Protein 7ZW4 (pdb70)

Foldseek 3Di:
DVPPPLLVLLVVLLVLLPDLQAQPDDDDLVRLLVLLVVLVVQLVVLLVQLLVCLQVLVVVSNVVSSVSNSVSLSSNSSSLSNLLNVLQCLPPVKFHKDHFLADLVLLVVLLVQLVVLLVQLLDPPHDLVRVVVSLVSNVVSLVVQLVSLVSSLVRDPDPVSNVVSNVLNVQLVVLSVVLVVLSVVCNVPVDPVSSVSNNVSSVSNSVSSVVSSVVSVPVVNGITGMRGDPVSNVLSVQSSVLSVQLSVLSSQLSVLSVVSSVPVPDVVSVVSNVVSVVSNVVSSVSNSVSSVVSPRPD/DDDDPVVVVVVVVVVVVVVVVVVPD

B-factor: mean 86.63, std 25.6, range [45.68, 175.49]

Nearest PDB structures (foldseek):
  8vdo-assembly1_A  TM=8.445E-01  e=5.103E-31  Mus musculus
  2x0c-assembly1_A  TM=6.926E-01  e=3.228E-34  Mus musculus
  5ic1-assembly1_A  TM=6.829E-01  e=1.701E-33  Mus musculus
  8vdp-assembly1_A  TM=8.426E-01  e=1.035E-29  Mus musculus
  5ic0-assembly1_A  TM=6.130E-01  e=6.844E-33  Mus musculus

InterPro domains:
  IPR000299 FERM domain [PS50057] (86-403)
  IPR002404 IRS-type PTB domain [PF02174] (313-400)
  IPR002558 I/LWEQ domain [PF01608] (2386-2531)
  IPR002558 I/LWEQ domain [PS50945] (2293-2533)
  IPR002558 I/LWEQ domain [SM00307] (2336-2533)
  IPR011993 PH-like domain superfamily [G3DSA:2.30.29.30] (308-405)
  IPR014352 FERM/acyl-CoA-binding protein superfamily [G3DSA:1.20.80.10] (198-307)
  IPR015009 Vinculin-binding site-containing domain [PF08913] (1849-1973)
  IPR015224 Talin, central [PF09141] (491-652)
  IPR019747 FERM conserved site [PS00660] (173-201)
  IPR019747 FERM conserved site [PS00661] (283-312)
  IPR019748 FERM central domain [cd14473] (211-305)
  IPR019749 Band 4.1 domain [SM00295] (82-313)
  IPR029071 Ubiquitin-like domain superfamily [SSF54236] (79-135)
  IPR032425 Talin, N-terminal F0 domain [PF16511] (4-83)
  IPR035963 FERM superfamily, second domain [SSF47031] (195-308)
  IPR035964 I/LWEQ domain superfamily [SSF109885] (658-782)
  IPR035964 I/LWEQ domain superfamily [SSF109885] (753-888)
  IPR035964 I/LWEQ domain superfamily [SSF109885] (1411-1555)
  IPR035964 I/LWEQ domain superfamily [SSF109885] (2295-2486)

Organism: Mus musculus (NCBI:txid10090)

GO terms:
  GO:0005925 focal adhesion (C, IDA)
  GO:0043622 cortical microtubule organization (P, IMP)
  GO:0005515 protein binding (F, IPI)
  GO:0030866 cortical actin cytoskeleton organization (P, IMP)
  GO:0007044 cell-substrate junction assembly (P, IMP)
  GO:0005829 cytosol (C, TAS)
  GO:0005178 integrin binding (F, IMP)
  GO:0001786 phosphatidylserine binding (F, IMP)
  GO:0035091 phosphatidylinositol binding (F, IMP)
  GO:0033622 integrin activation (P, IMP)
  GO:0007229 integrin-mediated signaling pathway (P, IMP)

Sequence (323 aa):
KECDNALRQLETVRELLENPVQPINDMSYFGCLDSVMENSKVLGEAMTGISQNAKNGNLPEFGDAIATASKALCGFTEAAAQAAYLVGVSDPNSQAGQQGLVEPTQFARANQAIQMACQSLGEPGCTQAQVLSAATIVAKHTSALCNSCRLASARTANPTAKRQFVQSAKEVANSTANLVKTIKALDGDFTEENRAQCRAATAPLLEAVDNLSAFASNPEFSSVPAQISPEGRAAMEPIVISAKTMLESAGGLIQTARALAVNPRDPPRWSVLAGHSRTVSDSIKKLITSMRDKAPGQSTKHILDDISTMFDALADQLDAMLD

Secondary structure (DSSP, 8-state):
-TT-HHHHHHHHHHGGGT---S--SS--HHHHHHHHHHHHHHHHHHHHHHHHHHHHT-HHHHHHHHHHHHHHHHHHHHHHHHHHHHHHHTSTTPBP-PPPSS-HHHHHHHHHHHHHHHHHHH-SS--HHHHHHHHHHHHHHHHHHHHHHHHHHHH---HHHHHHHHHHHHHHHHHHHHHHHHHHHHHHS--HHHHHHHHHHHHHHHHHHHHHHHHHHSTTSS----B--HHHHHHHHHHHHHHHHHHHHHHHHHHHHHHHHH----HHHHHHHHHHHHHHHHHHHHHHHHHHHT-TT-/----HHHHHHHHHHHHHHHHHHH--

Structure (mmCIF, N/CA/C/O backbone):
data_7ZW4
#
_entry.id   7ZW4
#
_cell.length_a   46.656
_cell.length_b   61.348
_cell.length_c   98.180
_cell.angle_alpha   90.00
_cell.angle_beta   90.00
_cell.angle_gamma   90.00
#
_symmetry.space_group_name_H-M   'P 2 21 21'
#
loop_
_entity.id
_entity.type
_entity.pdbx_description
1 polymer Talin-1
2 polymer Caskin-2
#
loop_
_atom_site.group_PDB
_atom_site.id
_atom_site.type_symbol
_atom_site.label_atom_id
_atom_site.label_alt_id
_atom_site.label_comp_id
_atom_site.label_asym_id
_atom_site.label_entity_id
_atom_site.label_seq_id
_atom_site.pdbx_PDB_ins_code
_atom_site.Cartn_x
_atom_site.Cartn_y
_atom_site.Cartn_z
_atom_site.occupancy
_atom_site.B_iso_or_equiv
_atom_site.auth_seq_id
_atom_site.auth_comp_id
_atom_site.auth_asym_id
_atom_site.auth_atom_id
_atom_site.pdbx_PDB_model_num
ATOM 1 N N . LYS A 1 5 ? 2.570 -5.938 9.418 1.00 135.43 1361 LYS A N 1
ATOM 2 C CA . LYS A 1 5 ? 3.215 -7.093 8.725 1.00 138.35 1361 LYS A CA 1
ATOM 3 C C . LYS A 1 5 ? 3.544 -6.747 7.268 1.00 137.32 1361 LYS A C 1
ATOM 4 O O . LYS A 1 5 ? 3.307 -5.619 6.820 1.00 131.71 1361 LYS A O 1
ATOM 10 N N . GLU A 1 6 ? 4.086 -7.735 6.541 1.00 140.73 1362 GLU A N 1
ATOM 11 C CA . GLU A 1 6 ? 4.417 -7.629 5.114 1.00 139.56 1362 GLU A CA 1
ATOM 12 C C . GLU A 1 6 ? 3.281 -7.037 4.270 1.00 137.42 1362 GLU A C 1
ATOM 13 O O . GLU A 1 6 ? 3.528 -6.436 3.224 1.00 133.61 1362 GLU A O 1
ATOM 19 N N . CYS A 1 7 ? 2.041 -7.223 4.738 1.00 138.64 1363 CYS A N 1
ATOM 20 C CA . CYS A 1 7 ? 0.843 -6.659 4.123 1.00 136.07 1363 CYS A CA 1
ATOM 21 C C . CYS A 1 7 ? 0.842 -5.127 4.044 1.00 124.80 1363 CYS A C 1
ATOM 22 O O . CYS A 1 7 ? 0.476 -4.568 3.009 1.00 126.43 1363 CYS A O 1
ATOM 25 N N . ASP A 1 8 ? 1.245 -4.460 5.136 1.00 112.53 1364 ASP A N 1
ATOM 26 C CA . ASP A 1 8 ? 1.129 -3.000 5.246 1.00 101.56 1364 ASP A CA 1
ATOM 27 C C . ASP A 1 8 ? 2.176 -2.256 4.409 1.00 95.91 1364 ASP A C 1
ATOM 28 O O . ASP A 1 8 ? 3.237 -1.845 4.909 1.00 95.04 1364 ASP A O 1
ATOM 33 N N . ASN A 1 9 ? 1.838 -2.060 3.131 1.00 91.30 1365 ASN A N 1
ATOM 34 C CA . ASN A 1 9 ? 2.711 -1.422 2.156 1.00 86.86 1365 ASN A CA 1
ATOM 35 C C . ASN A 1 9 ? 2.984 0.049 2.466 1.00 81.76 1365 ASN A C 1
ATOM 36 O O . ASN A 1 9 ? 4.050 0.556 2.129 1.00 80.22 1365 ASN A O 1
ATOM 41 N N . ALA A 1 10 ? 2.019 0.723 3.106 1.00 79.86 1366 ALA A N 1
ATOM 42 C CA . ALA A 1 10 ? 2.157 2.133 3.497 1.00 77.30 1366 ALA A CA 1
ATOM 43 C C . ALA A 1 10 ? 3.230 2.314 4.573 1.00 76.04 1366 ALA A C 1
ATOM 44 O O . ALA A 1 10 ? 4.116 3.168 4.442 1.00 73.47 1366 ALA A O 1
ATOM 46 N N . LEU A 1 11 ? 3.147 1.496 5.629 1.00 78.38 1367 LEU A N 1
ATOM 47 C CA . LEU A 1 11 ? 4.124 1.508 6.715 1.00 79.06 1367 LEU A CA 1
ATOM 48 C C . LEU A 1 11 ? 5.524 1.147 6.220 1.00 80.99 1367 LEU A C 1
ATOM 49 O O . LEU A 1 11 ? 6.506 1.813 6.573 1.00 81.82 1367 LEU A O 1
ATOM 54 N N . ARG A 1 12 ? 5.612 0.101 5.391 1.00 83.46 1368 ARG A N 1
ATOM 55 C CA . ARG A 1 12 ? 6.893 -0.366 4.790 1.00 87.31 1368 ARG A CA 1
ATOM 56 C C . ARG A 1 12 ? 7.466 0.725 3.874 1.00 85.24 1368 ARG A C 1
ATOM 57 O O . ARG A 1 12 ? 8.706 0.883 3.852 1.00 87.23 1368 ARG A O 1
ATOM 65 N N . GLN A 1 13 ? 6.603 1.450 3.153 1.00 83.82 1369 GLN A N 1
ATOM 66 C CA . GLN A 1 13 ? 7.039 2.534 2.275 1.00 83.53 1369 GLN A CA 1
ATOM 67 C C . GLN A 1 13 ? 7.531 3.755 3.037 1.00 80.33 1369 GLN A C 1
ATOM 68 O O . GLN A 1 13 ? 8.416 4.454 2.556 1.00 78.70 1369 GLN A O 1
ATOM 74 N N . LEU A 1 14 ? 6.954 4.012 4.217 1.00 79.48 1370 LEU A N 1
ATOM 75 C CA . LEU A 1 14 ? 7.472 5.045 5.115 1.00 76.78 1370 LEU A CA 1
ATOM 76 C C . LEU A 1 14 ? 8.890 4.698 5.581 1.00 76.42 1370 LEU A C 1
ATOM 77 O O . LEU A 1 14 ? 9.776 5.560 5.595 1.00 78.20 1370 LEU A O 1
ATOM 82 N N . GLU A 1 15 ? 9.099 3.428 5.946 1.00 77.18 1371 GLU A N 1
ATOM 83 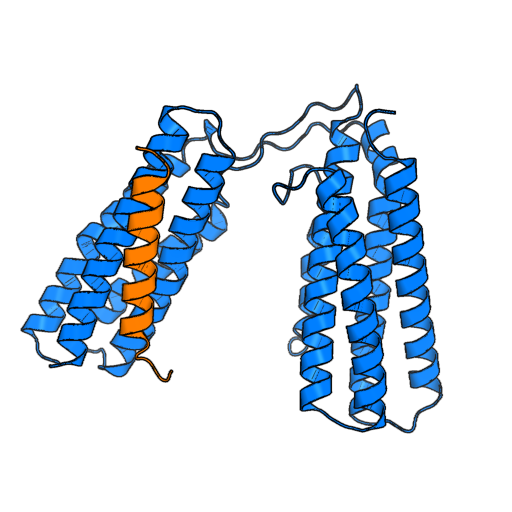C CA . GLU A 1 15 ? 10.421 2.939 6.336 1.00 80.63 1371 GLU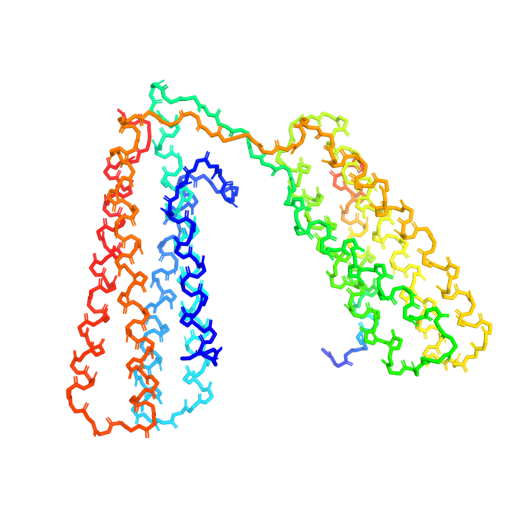 A CA 1
ATOM 84 C C . GLU A 1 15 ? 11.435 3.091 5.200 1.00 77.57 1371 GLU A C 1
ATOM 85 O O . GLU A 1 15 ? 12.545 3.572 5.420 1.00 76.68 1371 GLU A O 1
ATOM 91 N N . THR A 1 16 ? 11.042 2.683 3.988 1.00 77.26 1372 THR A N 1
ATOM 92 C CA . THR A 1 16 ? 11.877 2.845 2.796 1.00 76.90 1372 THR A CA 1
ATOM 93 C C . THR A 1 16 ? 12.228 4.319 2.573 1.00 72.93 1372 THR A C 1
ATOM 94 O O . THR A 1 16 ? 13.376 4.653 2.300 1.00 72.21 1372 THR A O 1
ATOM 98 N N . VAL A 1 17 ? 11.219 5.186 2.698 1.00 70.79 1373 VAL A N 1
ATOM 99 C CA . VAL A 1 17 ? 11.362 6.631 2.542 1.00 70.38 1373 VAL A CA 1
ATOM 100 C C . VAL A 1 17 ? 12.395 7.215 3.516 1.00 70.29 1373 VAL A C 1
ATOM 101 O O . VAL A 1 17 ? 13.218 8.047 3.119 1.00 69.18 1373 VAL A O 1
ATOM 105 N N . ARG A 1 18 ? 12.355 6.761 4.777 1.00 71.55 1374 ARG A N 1
ATOM 106 C CA . ARG A 1 18 ? 13.263 7.222 5.869 1.00 72.18 1374 ARG A CA 1
ATOM 107 C C . ARG A 1 18 ? 14.731 7.091 5.437 1.00 71.46 1374 ARG A C 1
ATOM 108 O O . ARG A 1 18 ? 15.551 7.874 5.947 1.00 71.88 1374 ARG A O 1
ATOM 116 N N . GLU A 1 19 ? 15.056 6.135 4.560 1.00 70.90 1375 GLU A N 1
ATOM 117 C CA . GLU A 1 19 ? 16.425 5.945 4.078 1.00 71.60 1375 GLU A CA 1
ATOM 118 C C . GLU A 1 19 ? 17.008 7.209 3.432 1.00 69.30 1375 GLU A C 1
ATOM 119 O O . GLU A 1 19 ? 18.212 7.450 3.518 1.00 68.18 1375 GLU A O 1
ATOM 125 N N . LEU A 1 20 ? 16.144 8.016 2.803 1.00 67.29 1376 LEU A N 1
ATOM 126 C CA . LEU A 1 20 ? 16.541 9.287 2.199 1.00 66.88 1376 LEU A CA 1
ATOM 127 C C . LEU A 1 20 ? 17.221 10.232 3.197 1.00 67.08 1376 LEU A C 1
ATOM 128 O O . LEU A 1 20 ? 18.098 11.008 2.822 1.00 68.89 1376 LEU A O 1
ATOM 133 N N . LEU A 1 21 ? 16.802 10.148 4.465 1.00 67.06 1377 LEU A N 1
ATOM 134 C CA . LEU A 1 21 ? 17.274 11.004 5.551 1.00 67.61 1377 LEU A CA 1
ATOM 135 C C . LEU A 1 21 ? 18.507 10.478 6.291 1.00 70.88 1377 LEU A C 1
ATOM 136 O O . LEU A 1 21 ? 19.078 11.192 7.111 1.00 73.09 1377 LEU A O 1
ATOM 141 N N . GLU A 1 22 ? 18.907 9.233 6.006 1.00 76.17 1378 GLU A N 1
ATOM 142 C CA . GLU A 1 22 ? 19.959 8.554 6.767 1.00 81.70 1378 GLU A CA 1
ATOM 143 C C . GLU A 1 22 ? 21.364 9.115 6.541 1.00 83.38 1378 GLU A C 1
ATOM 144 O O . GLU A 1 22 ? 22.166 9.159 7.474 1.00 90.17 1378 GLU A O 1
ATOM 150 N N . ASN A 1 23 ? 21.658 9.535 5.306 1.00 81.73 1379 ASN A N 1
ATOM 151 C CA . ASN A 1 23 ? 22.927 10.191 4.988 1.00 82.04 1379 ASN A CA 1
ATOM 152 C C . ASN A 1 23 ? 22.863 10.968 3.674 1.00 80.42 1379 ASN A C 1
ATOM 153 O O . ASN A 1 23 ? 23.353 10.503 2.647 1.00 81.59 1379 ASN A O 1
ATOM 158 N N . PRO A 1 24 ? 22.245 12.172 3.660 1.00 76.24 1380 PRO A N 1
ATOM 159 C CA . PRO A 1 24 ? 22.137 12.976 2.440 1.00 77.01 1380 PRO A CA 1
ATOM 160 C C . PRO A 1 24 ? 23.494 13.507 1.944 1.00 79.15 1380 PRO A C 1
ATOM 161 O O . PRO A 1 24 ? 23.787 14.672 2.154 1.00 78.68 1380 PRO A O 1
ATOM 165 N N . VAL A 1 25 ? 24.279 12.642 1.291 1.00 81.75 1381 VAL A N 1
ATOM 166 C CA . VAL A 1 25 ? 25.570 13.011 0.700 1.00 85.61 1381 VAL A CA 1
ATOM 167 C C . VAL A 1 25 ? 25.483 13.315 -0.802 1.00 87.11 1381 VAL A C 1
ATOM 168 O O . VAL A 1 25 ? 26.430 13.842 -1.385 1.00 89.98 1381 VAL A O 1
ATOM 172 N N . GLN A 1 26 ? 24.344 12.968 -1.414 1.00 86.13 1382 GLN A N 1
ATOM 173 C CA . GLN A 1 26 ? 24.080 13.208 -2.828 1.00 86.32 1382 GLN A CA 1
ATOM 174 C C . GLN A 1 26 ? 22.700 13.835 -3.003 1.00 82.63 1382 GLN A C 1
ATOM 175 O O . GLN A 1 26 ? 21.798 13.586 -2.206 1.00 79.44 1382 GLN A O 1
ATOM 181 N N . PRO A 1 27 ? 22.487 14.660 -4.053 1.00 83.49 1383 PRO A N 1
ATOM 182 C CA . PRO A 1 27 ? 21.171 15.235 -4.323 1.00 83.01 1383 PRO A CA 1
ATOM 183 C C . PRO A 1 27 ? 20.220 14.161 -4.872 1.00 83.62 1383 PRO A C 1
ATOM 184 O O . PRO A 1 27 ? 20.601 13.474 -5.802 1.00 89.23 1383 PRO A O 1
ATOM 188 N N . ILE A 1 28 ? 19.026 14.043 -4.283 1.00 80.57 1384 ILE A N 1
ATOM 189 C CA . ILE A 1 28 ? 18.056 13.018 -4.661 1.00 82.25 1384 ILE A CA 1
ATOM 190 C C . ILE A 1 28 ? 17.133 13.459 -5.798 1.00 83.74 1384 ILE A C 1
ATOM 191 O O . ILE A 1 28 ? 16.572 12.618 -6.503 1.00 88.21 1384 ILE A O 1
ATOM 196 N N . ASN A 1 29 ? 16.974 14.779 -5.956 1.00 82.53 1385 ASN A N 1
ATOM 197 C CA . ASN A 1 29 ? 16.172 15.366 -7.027 1.00 82.98 1385 ASN A CA 1
ATOM 198 C C . ASN A 1 29 ? 16.821 16.648 -7.554 1.00 84.50 1385 ASN A C 1
ATOM 199 O O . ASN A 1 29 ? 17.952 16.969 -7.183 1.00 85.30 1385 ASN A O 1
ATOM 204 N N . ASP A 1 30 ? 16.096 17.373 -8.415 1.00 86.00 1386 ASP A N 1
ATOM 205 C CA . ASP A 1 30 ? 16.614 18.555 -9.103 1.00 88.42 1386 ASP A CA 1
ATOM 206 C C . ASP A 1 30 ? 16.101 19.883 -8.526 1.00 87.51 1386 ASP A C 1
ATOM 207 O O . ASP A 1 30 ? 16.208 20.924 -9.179 1.00 89.45 1386 ASP A O 1
ATOM 212 N N . MET A 1 31 ? 15.563 19.842 -7.299 1.00 83.48 1387 MET A N 1
ATOM 213 C CA . MET A 1 31 ? 14.983 21.020 -6.653 1.00 81.95 1387 MET A CA 1
ATOM 214 C C . MET A 1 31 ? 16.044 21.942 -6.063 1.00 81.95 1387 MET A C 1
ATOM 215 O O . MET A 1 31 ? 17.012 21.481 -5.457 1.00 82.16 1387 MET A O 1
ATOM 220 N N . SER A 1 32 ? 15.836 23.252 -6.240 1.00 83.20 1388 SER A N 1
ATOM 221 C CA . SER A 1 32 ? 16.542 24.283 -5.491 1.00 81.60 1388 SER A CA 1
ATOM 222 C C . SER A 1 32 ? 15.983 24.278 -4.078 1.00 79.20 1388 SER A C 1
ATOM 223 O O . SER A 1 32 ? 14.971 23.632 -3.812 1.00 76.79 1388 SER A O 1
ATOM 226 N N . TYR A 1 33 ? 16.629 25.025 -3.177 1.00 79.60 1389 TYR A N 1
ATOM 227 C CA . TYR A 1 33 ? 16.196 25.190 -1.764 1.00 78.56 1389 TYR A CA 1
ATOM 228 C C . TYR A 1 33 ? 14.807 25.839 -1.729 1.00 82.55 1389 TYR A C 1
ATOM 229 O O . TYR A 1 33 ? 14.000 25.475 -0.851 1.00 81.48 1389 TYR A O 1
ATOM 238 N N . PHE A 1 34 ? 14.554 26.774 -2.655 1.00 89.59 1390 PHE A N 1
ATOM 239 C CA . PHE A 1 34 ? 13.243 27.382 -2.867 1.00 93.09 1390 PHE A CA 1
ATOM 240 C C . PHE A 1 34 ? 12.211 26.310 -3.213 1.00 89.66 1390 PHE A C 1
ATOM 241 O O . PHE A 1 34 ? 11.117 26.284 -2.642 1.00 88.72 1390 PHE A O 1
ATOM 249 N N . GLY A 1 35 ? 12.579 25.429 -4.152 1.00 87.49 1391 GLY A N 1
ATOM 250 C CA . GLY A 1 35 ? 11.759 24.302 -4.563 1.00 86.32 1391 GLY A CA 1
ATOM 251 C C . GLY A 1 35 ? 11.385 23.384 -3.412 1.00 82.24 1391 GLY A C 1
ATOM 252 O O . GLY A 1 35 ? 10.230 22.970 -3.297 1.00 83.53 1391 GLY A O 1
ATOM 253 N N . CYS A 1 36 ? 12.370 23.074 -2.561 1.00 77.83 1392 CYS A N 1
ATOM 254 C CA . CYS A 1 36 ? 12.177 22.248 -1.371 1.00 72.80 1392 CYS A CA 1
ATOM 255 C C . CYS A 1 36 ? 11.177 22.887 -0.413 1.00 73.50 1392 CYS A C 1
ATOM 256 O O . CYS A 1 36 ? 10.286 22.214 0.096 1.00 72.06 1392 CYS A O 1
ATOM 259 N N . LEU A 1 37 ? 11.341 24.193 -0.174 1.00 77.64 1393 LEU A N 1
ATOM 260 C CA . LEU A 1 37 ? 10.452 24.957 0.697 1.00 80.66 1393 LEU A CA 1
ATOM 261 C C . LEU A 1 37 ? 9.011 24.947 0.189 1.00 82.57 1393 LEU A C 1
ATOM 262 O O . LEU A 1 37 ? 8.084 24.701 0.961 1.00 82.22 1393 LEU A O 1
ATOM 267 N N . ASP A 1 38 ? 8.837 25.204 -1.113 1.00 84.82 1394 ASP A N 1
ATOM 268 C CA . ASP A 1 38 ? 7.526 25.146 -1.763 1.00 87.44 1394 ASP A CA 1
ATOM 269 C C . ASP A 1 38 ? 6.886 23.757 -1.635 1.00 85.13 1394 ASP A C 1
ATOM 270 O O . ASP A 1 38 ? 5.690 23.646 -1.359 1.00 84.87 1394 ASP A O 1
ATOM 275 N N . SER A 1 39 ? 7.699 22.711 -1.834 1.00 83.03 1395 SER A N 1
ATOM 276 C CA . SER A 1 39 ? 7.254 21.315 -1.778 1.00 80.70 1395 SER A CA 1
ATOM 277 C C . SER A 1 39 ? 6.726 20.953 -0.393 1.00 78.73 1395 SER A C 1
ATOM 278 O O . SER A 1 39 ? 5.632 20.393 -0.260 1.00 79.52 1395 SER A O 1
ATOM 281 N N . VAL A 1 40 ? 7.522 21.283 0.631 1.00 76.62 1396 VAL A N 1
ATOM 282 C CA . VAL A 1 40 ? 7.160 21.106 2.033 1.00 75.36 1396 VAL A CA 1
ATOM 283 C C . VAL A 1 40 ? 5.793 21.720 2.321 1.00 79.39 1396 VAL A C 1
ATOM 284 O O . VAL A 1 40 ? 4.931 21.068 2.906 1.00 81.01 1396 VAL A O 1
ATOM 288 N N . MET A 1 41 ? 5.605 22.971 1.888 1.00 83.90 1397 MET A N 1
ATOM 289 C CA . MET A 1 41 ? 4.371 23.713 2.123 1.00 88.49 1397 MET A CA 1
ATOM 290 C C . MET A 1 41 ? 3.158 23.065 1.452 1.00 89.85 1397 MET A C 1
ATOM 291 O O . MET A 1 41 ? 2.121 22.886 2.088 1.00 90.09 1397 MET A O 1
ATOM 296 N N . GLU A 1 42 ? 3.296 22.721 0.166 1.00 89.98 1398 GLU A N 1
ATOM 297 C CA . GLU A 1 42 ? 2.227 22.078 -0.601 1.00 91.45 1398 GLU A CA 1
ATOM 298 C C . GLU A 1 42 ? 1.849 20.743 0.038 1.00 87.12 1398 GLU A C 1
ATOM 299 O O . GLU A 1 42 ? 0.671 20.472 0.305 1.00 89.27 1398 GLU A O 1
ATOM 305 N N . ASN A 1 43 ? 2.868 19.917 0.292 1.00 82.67 1399 ASN A N 1
ATOM 306 C CA . ASN A 1 43 ? 2.679 18.617 0.919 1.00 79.15 1399 ASN A CA 1
ATOM 307 C C . ASN A 1 43 ? 2.086 18.701 2.331 1.00 79.42 1399 ASN A C 1
ATOM 308 O O . ASN A 1 43 ? 1.465 17.749 2.786 1.00 79.19 1399 ASN A O 1
ATOM 313 N N . SER A 1 44 ? 2.286 19.839 3.012 1.00 81.40 1400 SER A N 1
ATOM 314 C CA . SER A 1 44 ? 1.638 20.120 4.297 1.00 81.61 1400 SER A CA 1
ATOM 315 C C . SER A 1 44 ? 0.128 20.223 4.119 1.00 82.77 1400 SER A C 1
ATOM 316 O O . SER A 1 44 ? -0.635 19.588 4.852 1.00 82.93 1400 SER A O 1
ATOM 319 N N . LYS A 1 45 ? -0.287 21.038 3.141 1.00 83.96 1401 LYS A N 1
ATOM 320 C CA . LYS A 1 45 ? -1.692 21.232 2.799 1.00 85.90 1401 LYS A CA 1
ATOM 321 C C . LYS A 1 45 ? -2.335 19.897 2.449 1.00 83.59 1401 LYS A C 1
ATOM 322 O O . LYS A 1 45 ? -3.387 19.554 2.987 1.00 82.40 1401 LYS A O 1
ATOM 328 N N . VAL A 1 46 ? -1.680 19.146 1.555 1.00 81.93 1402 VAL A N 1
ATOM 329 C CA . VAL A 1 46 ? -2.177 17.846 1.099 1.00 82.14 1402 VAL A CA 1
ATOM 330 C C . VAL A 1 46 ? -2.275 16.830 2.246 1.00 77.44 1402 VAL A C 1
ATOM 331 O O . VAL A 1 46 ? -3.259 16.094 2.346 1.00 75.27 1402 VAL A O 1
ATOM 335 N N . LEU A 1 47 ? -1.248 16.803 3.105 1.00 74.99 1403 LEU A N 1
ATOM 336 C CA . LEU A 1 47 ? -1.176 15.876 4.234 1.00 73.16 1403 LEU A CA 1
ATOM 337 C C . LEU A 1 47 ? -2.289 16.131 5.245 1.00 74.83 1403 LEU A C 1
ATOM 338 O O . LEU A 1 47 ? -2.886 15.188 5.748 1.00 76.08 1403 LEU A O 1
ATOM 343 N N . GLY A 1 48 ? -2.558 17.410 5.533 1.00 77.44 1404 GLY A N 1
ATOM 344 C CA . GLY A 1 48 ? -3.657 17.809 6.397 1.00 79.78 1404 GLY A CA 1
ATOM 345 C C . GLY A 1 48 ? -4.985 17.254 5.911 1.00 82.08 1404 GLY A C 1
ATOM 346 O O . GLY A 1 48 ? -5.722 16.623 6.678 1.00 85.67 1404 GLY A O 1
ATOM 347 N N . GLU A 1 49 ? -5.271 17.486 4.623 1.00 84.41 1405 GLU A N 1
ATOM 348 C CA . GLU A 1 49 ? -6.461 16.969 3.947 1.00 88.94 1405 GLU A CA 1
ATOM 349 C C . GLU A 1 49 ? -6.569 15.463 4.166 1.00 88.47 1405 GLU A C 1
ATOM 350 O O . GLU A 1 49 ? -7.617 14.956 4.582 1.00 91.82 1405 GLU A O 1
ATOM 356 N N . ALA A 1 50 ? -5.465 14.758 3.886 1.00 85.67 1406 ALA A N 1
ATOM 357 C CA . ALA A 1 50 ? -5.392 13.305 3.995 1.00 84.28 1406 ALA A CA 1
ATOM 358 C C . ALA A 1 50 ? -5.719 12.821 5.405 1.00 83.37 1406 ALA A C 1
ATOM 359 O O . ALA A 1 50 ? -6.519 11.908 5.572 1.00 84.62 1406 ALA A O 1
ATOM 361 N N . MET A 1 51 ? -5.093 13.448 6.407 1.00 82.24 1407 MET A N 1
ATOM 362 C CA . MET A 1 51 ? -5.263 13.090 7.815 1.00 82.51 1407 MET A CA 1
ATOM 363 C C . MET A 1 51 ? -6.698 13.313 8.289 1.00 82.69 1407 MET A C 1
ATOM 364 O O . MET A 1 51 ? -7.228 12.518 9.075 1.00 83.54 1407 MET A O 1
ATOM 369 N N . THR A 1 52 ? -7.321 14.394 7.804 1.00 81.45 1408 THR A N 1
ATOM 370 C CA . THR A 1 52 ? -8.738 14.656 8.052 1.00 83.69 1408 THR A CA 1
ATOM 371 C C . THR A 1 52 ? -9.594 13.527 7.469 1.00 83.15 1408 THR A C 1
ATOM 372 O O . THR A 1 52 ? -10.464 12.989 8.154 1.00 82.01 1408 THR A O 1
ATOM 376 N N . GLY A 1 53 ? -9.325 13.173 6.206 1.00 84.15 1409 GLY A N 1
ATOM 377 C CA . GLY A 1 53 ? -10.021 12.098 5.513 1.00 86.28 1409 GLY A CA 1
ATOM 378 C C . GLY A 1 53 ? -9.895 10.738 6.187 1.00 84.93 1409 GLY A C 1
ATOM 379 O O . GLY A 1 53 ? -10.839 9.943 6.182 1.00 86.45 1409 GLY A O 1
ATOM 380 N N . ILE A 1 54 ? -8.717 10.479 6.764 1.00 82.26 1410 ILE A N 1
ATOM 381 C CA . ILE A 1 54 ? -8.417 9.246 7.480 1.00 82.18 1410 ILE A CA 1
ATOM 382 C C . ILE A 1 54 ? -9.318 9.098 8.709 1.00 84.20 1410 ILE A C 1
ATOM 383 O O . ILE A 1 54 ? -9.943 8.054 8.895 1.00 86.19 1410 ILE A O 1
ATOM 388 N N . SER A 1 55 ? -9.381 10.152 9.534 1.00 84.82 1411 SER A N 1
ATOM 389 C CA . SER A 1 55 ? -10.226 10.171 10.730 1.00 87.25 1411 SER A CA 1
ATOM 390 C C . SER A 1 55 ? -11.704 10.031 10.370 1.00 91.60 1411 SER A C 1
ATOM 391 O O . SER A 1 55 ? -12.395 9.141 10.881 1.00 94.59 1411 SER A O 1
ATOM 394 N N . GLN A 1 56 ? -12.171 10.914 9.478 1.00 93.55 1412 GLN A N 1
ATOM 395 C CA . GLN A 1 56 ? -13.567 10.970 9.040 1.00 95.19 1412 GLN A CA 1
ATOM 396 C C . GLN A 1 56 ? -14.091 9.618 8.557 1.00 95.29 1412 GLN A C 1
ATOM 397 O O . GLN A 1 56 ? -15.130 9.149 9.021 1.00 100.26 1412 GLN A O 1
ATOM 403 N N . ASN A 1 57 ? -13.359 8.998 7.626 1.00 91.84 1413 ASN A N 1
ATOM 404 C CA . ASN A 1 57 ? -13.761 7.727 7.030 1.00 93.10 1413 ASN A CA 1
ATOM 405 C C . ASN A 1 57 ? -13.562 6.515 7.941 1.00 93.12 1413 ASN A C 1
ATOM 406 O O . ASN A 1 57 ? -14.154 5.460 7.702 1.00 94.47 1413 ASN A O 1
ATOM 411 N N . ALA A 1 58 ? -12.724 6.671 8.973 1.00 91.45 1414 ALA A N 1
ATOM 412 C CA . ALA A 1 58 ? -12.573 5.670 10.027 1.00 91.30 1414 ALA A CA 1
ATOM 413 C C . ALA A 1 58 ? -13.798 5.685 10.940 1.00 95.59 1414 ALA A C 1
ATOM 414 O O . ALA A 1 58 ? -14.293 4.627 11.335 1.00 98.01 1414 ALA A O 1
ATOM 416 N N . LYS A 1 59 ? -14.281 6.892 11.264 1.00 97.62 1415 LYS A N 1
ATOM 417 C CA . LYS A 1 59 ? -15.514 7.077 12.036 1.00 101.19 1415 LYS A CA 1
ATOM 418 C C . LYS A 1 59 ? -16.717 6.543 11.266 1.00 103.26 1415 LYS A C 1
ATOM 419 O O . LYS A 1 59 ? -17.460 5.698 11.767 1.00 104.81 1415 LYS A O 1
ATOM 425 N N . ASN A 1 60 ? -16.888 7.049 10.040 1.00 103.47 1416 ASN A N 1
ATOM 426 C CA . ASN A 1 60 ? -18.018 6.713 9.177 1.00 105.87 1416 ASN A CA 1
ATOM 427 C C . ASN A 1 60 ? -17.949 5.295 8.608 1.00 104.19 1416 ASN A C 1
ATOM 428 O O . ASN A 1 60 ? -18.969 4.741 8.198 1.00 106.29 1416 ASN A O 1
ATOM 433 N N . GLY A 1 61 ? -16.741 4.721 8.585 1.00 100.66 1417 GLY A N 1
ATOM 434 C CA . GLY A 1 61 ? -16.510 3.376 8.088 1.00 100.86 1417 GLY A CA 1
ATOM 435 C C . GLY A 1 61 ? -16.604 3.288 6.575 1.00 102.25 1417 GLY A C 1
ATOM 436 O O . GLY A 1 61 ? -17.155 2.325 6.041 1.00 104.95 1417 GLY A O 1
ATOM 437 N N . ASN A 1 62 ? -16.064 4.305 5.891 1.00 100.51 1418 ASN A N 1
ATOM 438 C CA . ASN A 1 62 ? -16.001 4.355 4.435 1.00 101.87 1418 ASN A CA 1
ATOM 439 C C . ASN A 1 62 ? -14.646 3.831 3.986 1.00 98.70 1418 ASN A C 1
ATOM 440 O O . ASN A 1 62 ? -13.709 4.600 3.766 1.00 98.63 1418 ASN A O 1
ATOM 445 N N . LEU A 1 63 ? -14.555 2.505 3.852 1.00 98.24 1419 LEU A N 1
ATOM 446 C CA . LEU A 1 63 ? -13.292 1.809 3.619 1.00 96.50 1419 LEU A CA 1
ATOM 447 C C . LEU A 1 63 ? -12.571 2.201 2.329 1.00 96.25 1419 LEU A C 1
ATOM 448 O O . LEU A 1 63 ? -11.353 2.371 2.342 1.00 92.80 1419 LEU A O 1
ATOM 453 N N . PRO A 1 64 ? -13.270 2.349 1.177 1.00 99.17 1420 PRO A N 1
ATOM 454 C CA . PRO A 1 64 ? -12.606 2.752 -0.064 1.00 100.13 1420 PRO A CA 1
ATOM 455 C C . PRO A 1 64 ? -12.057 4.189 -0.009 1.00 97.47 1420 PRO A C 1
ATOM 456 O O . PRO A 1 64 ? -10.934 4.388 -0.438 1.00 93.88 1420 PRO A O 1
ATOM 460 N N . GLU A 1 65 ? -12.846 5.137 0.514 1.00 97.98 1421 GLU A N 1
ATOM 461 C CA . GLU A 1 65 ? -12.417 6.529 0.680 1.00 96.94 1421 GLU A CA 1
ATOM 462 C C . GLU A 1 65 ? -11.249 6.624 1.663 1.00 91.77 1421 GLU A C 1
ATOM 463 O O . GLU A 1 65 ? -10.309 7.393 1.449 1.00 90.51 1421 GLU A O 1
ATOM 469 N N . PHE A 1 66 ? -11.331 5.836 2.742 1.00 88.86 1422 PHE A N 1
ATOM 470 C CA . PHE A 1 66 ? -10.276 5.709 3.748 1.00 84.32 1422 PHE A CA 1
ATOM 471 C C . PHE A 1 66 ? -8.949 5.274 3.115 1.00 81.47 1422 PHE A C 1
ATOM 472 O O . PHE A 1 66 ? -7.904 5.870 3.383 1.00 78.15 1422 PHE A O 1
ATOM 480 N N . GLY A 1 67 ? -9.012 4.238 2.268 1.00 82.15 1423 GLY A N 1
ATOM 481 C CA . GLY A 1 67 ? -7.859 3.714 1.552 1.00 81.02 1423 GLY A CA 1
ATOM 482 C C . GLY A 1 67 ? -7.218 4.743 0.639 1.00 79.90 1423 GLY A C 1
ATOM 483 O O . GLY A 1 67 ? -5.989 4.870 0.601 1.00 76.98 1423 GLY A O 1
ATOM 484 N N . ASP A 1 68 ? -8.063 5.476 -0.096 1.00 81.94 1424 ASP A N 1
ATOM 485 C CA . ASP A 1 68 ? -7.638 6.597 -0.927 1.00 82.11 1424 ASP A CA 1
ATOM 486 C C . ASP A 1 68 ? -6.931 7.652 -0.081 1.00 78.97 1424 ASP A C 1
ATOM 487 O O . ASP A 1 68 ? -5.947 8.240 -0.521 1.00 78.44 1424 ASP A O 1
ATOM 492 N N . ALA A 1 69 ? -7.443 7.880 1.135 1.00 77.31 1425 ALA A N 1
ATOM 493 C CA . ALA A 1 69 ? -6.877 8.853 2.069 1.00 74.90 1425 ALA A CA 1
ATOM 494 C C . ALA A 1 69 ? -5.481 8.447 2.542 1.00 72.56 1425 ALA A C 1
ATOM 495 O O . ALA A 1 69 ? -4.576 9.278 2.590 1.00 73.04 1425 ALA A O 1
ATOM 497 N N . ILE A 1 70 ? -5.317 7.165 2.890 1.00 72.55 1426 ILE A N 1
ATOM 498 C CA . ILE A 1 70 ? -4.020 6.622 3.300 1.00 70.68 1426 ILE A CA 1
ATOM 499 C C . ILE A 1 70 ? -3.009 6.751 2.157 1.00 70.43 1426 ILE A C 1
ATOM 500 O O . ILE A 1 70 ? -1.859 7.133 2.379 1.00 67.69 1426 ILE A O 1
ATOM 505 N N . ALA A 1 71 ? -3.454 6.433 0.935 1.00 73.83 1427 ALA A N 1
ATOM 506 C CA . ALA A 1 71 ? -2.637 6.570 -0.271 1.00 75.27 1427 ALA A CA 1
ATOM 507 C C . ALA A 1 71 ? -2.176 8.016 -0.492 1.00 74.00 1427 ALA A C 1
ATOM 508 O O . ALA A 1 71 ? -1.025 8.254 -0.865 1.00 73.94 1427 ALA A O 1
ATOM 510 N N . THR A 1 72 ? -3.085 8.969 -0.255 1.00 74.28 1428 THR A N 1
ATOM 511 C CA . THR A 1 72 ? -2.803 10.396 -0.397 1.00 75.19 1428 THR A CA 1
ATOM 512 C C . THR A 1 72 ? -1.779 10.849 0.634 1.00 72.85 1428 THR A C 1
ATOM 513 O O . THR A 1 72 ? -0.807 11.521 0.293 1.00 73.74 1428 THR A O 1
ATOM 517 N N . ALA A 1 73 ? -2.014 10.478 1.898 1.00 71.79 1429 ALA A N 1
ATOM 518 C CA . ALA A 1 73 ? -1.099 10.765 2.994 1.00 68.86 1429 ALA A CA 1
ATOM 519 C C . ALA A 1 73 ? 0.302 10.258 2.663 1.00 68.46 1429 ALA A C 1
ATOM 520 O O . ALA A 1 73 ? 1.277 11.000 2.788 1.00 67.73 1429 ALA A O 1
ATOM 522 N N . SER A 1 74 ? 0.382 8.997 2.221 1.00 68.87 1430 SER A N 1
ATOM 523 C CA . SER A 1 74 ? 1.641 8.353 1.848 1.00 69.67 1430 SER A CA 1
ATOM 524 C C . SER A 1 74 ? 2.408 9.140 0.788 1.00 69.92 1430 SER A C 1
ATOM 525 O O . SER A 1 74 ? 3.611 9.363 0.929 1.00 68.91 1430 SER A O 1
ATOM 528 N N . LYS A 1 75 ? 1.702 9.553 -0.271 1.00 72.36 1431 LYS A N 1
ATOM 529 C CA . LYS A 1 75 ? 2.276 10.379 -1.330 1.00 74.21 1431 LYS A CA 1
ATOM 530 C C . LYS A 1 75 ? 2.883 11.652 -0.743 1.00 71.28 1431 LYS A C 1
ATOM 531 O O . LYS A 1 75 ? 4.039 11.983 -1.017 1.00 70.08 1431 LYS A O 1
ATOM 537 N N . ALA A 1 76 ? 2.089 12.351 0.076 1.00 69.76 1432 ALA A N 1
ATOM 538 C CA . ALA A 1 76 ? 2.496 13.604 0.709 1.00 67.65 1432 ALA A CA 1
ATOM 539 C C . ALA A 1 76 ? 3.721 13.417 1.595 1.00 64.27 1432 ALA A C 1
ATOM 540 O O . ALA A 1 76 ? 4.592 14.274 1.633 1.00 62.48 1432 ALA A O 1
ATOM 542 N N . LEU A 1 77 ? 3.771 12.287 2.307 1.00 63.86 1433 LEU A N 1
ATOM 543 C CA . LEU A 1 77 ? 4.892 11.952 3.180 1.00 64.05 1433 LEU A CA 1
ATOM 544 C C . LEU A 1 77 ? 6.166 11.679 2.379 1.00 62.57 1433 LEU A C 1
ATOM 545 O O . LEU A 1 77 ? 7.258 12.083 2.780 1.00 62.86 1433 LEU A O 1
ATOM 550 N N . CYS A 1 78 ? 6.014 10.994 1.241 1.00 64.83 1434 CYS A N 1
ATOM 551 C CA . CYS A 1 78 ? 7.106 10.780 0.301 1.00 66.56 1434 CYS A CA 1
ATOM 552 C C . CYS A 1 78 ? 7.660 12.127 -0.165 1.00 65.57 1434 CYS A C 1
ATOM 553 O O . CYS A 1 78 ? 8.863 12.366 -0.085 1.00 63.07 1434 CYS A O 1
ATOM 556 N N . GLY A 1 79 ? 6.761 13.006 -0.628 1.00 66.93 1435 GLY A N 1
ATOM 557 C CA . GLY A 1 79 ? 7.107 14.338 -1.101 1.00 67.26 1435 GLY A CA 1
ATOM 558 C C . GLY A 1 79 ? 7.801 15.197 -0.057 1.00 66.22 1435 GLY A C 1
ATOM 559 O O . GLY A 1 79 ? 8.764 15.900 -0.358 1.00 66.62 1435 GLY A O 1
ATOM 560 N N . PHE A 1 80 ? 7.290 15.144 1.176 1.00 66.89 1436 PHE A N 1
ATOM 561 C CA . PHE A 1 80 ? 7.893 15.806 2.328 1.00 67.41 1436 PHE A CA 1
ATOM 562 C C . PHE A 1 80 ? 9.333 15.375 2.529 1.00 66.02 1436 PHE A C 1
ATOM 563 O O . PHE A 1 80 ? 10.216 16.211 2.692 1.00 68.33 1436 PHE A O 1
ATOM 571 N N . THR A 1 81 ? 9.548 14.055 2.539 1.00 63.51 1437 THR A N 1
ATOM 572 C CA . THR A 1 81 ? 10.837 13.471 2.878 1.00 63.12 1437 THR A CA 1
ATOM 573 C C . THR A 1 81 ? 11.880 13.755 1.804 1.00 64.58 1437 THR A C 1
ATOM 574 O O . THR A 1 81 ? 13.036 14.044 2.122 1.00 68.02 1437 THR A O 1
ATOM 578 N N . GLU A 1 82 ? 11.464 13.674 0.536 1.00 65.10 1438 GLU A N 1
ATOM 579 C CA . GLU A 1 82 ? 12.325 14.018 -0.591 1.00 66.44 1438 GLU A CA 1
ATOM 580 C C . GLU A 1 82 ? 12.786 15.476 -0.503 1.00 65.17 1438 GLU A C 1
ATOM 581 O O . GLU A 1 82 ? 13.965 15.774 -0.684 1.00 64.50 1438 GLU A O 1
ATOM 587 N N . ALA A 1 83 ? 11.840 16.372 -0.205 1.00 63.86 1439 ALA A N 1
ATOM 588 C CA . ALA A 1 83 ? 12.115 17.794 -0.040 1.00 65.02 1439 ALA A CA 1
ATOM 589 C C . ALA A 1 83 ? 13.081 18.043 1.117 1.00 63.83 1439 ALA A C 1
ATOM 590 O O . ALA A 1 83 ? 14.051 18.782 0.971 1.00 64.29 1439 ALA A O 1
ATOM 592 N N . ALA A 1 84 ? 12.802 17.410 2.262 1.00 60.60 1440 ALA A N 1
ATOM 593 C CA . ALA A 1 84 ? 13.602 17.546 3.474 1.00 60.26 1440 ALA A CA 1
ATOM 594 C C . ALA A 1 84 ? 15.033 17.036 3.288 1.00 61.01 1440 ALA A C 1
ATOM 595 O O . ALA A 1 84 ? 15.989 17.693 3.702 1.00 62.43 1440 ALA A O 1
ATOM 597 N N . ALA A 1 85 ? 15.165 15.860 2.663 1.00 60.10 1441 ALA A N 1
ATOM 598 C CA . ALA A 1 85 ? 16.465 15.252 2.375 1.00 61.22 1441 ALA A CA 1
ATOM 599 C C . ALA A 1 85 ? 17.300 16.142 1.457 1.00 62.42 1441 ALA A C 1
ATOM 600 O O . ALA A 1 85 ? 18.456 16.447 1.760 1.00 63.13 1441 ALA A O 1
ATOM 602 N N . GLN A 1 86 ? 16.696 16.552 0.335 1.00 63.56 1442 GLN A N 1
ATOM 603 C CA . GLN A 1 86 ? 17.316 17.455 -0.631 1.00 65.02 1442 GLN A CA 1
ATOM 604 C C . GLN A 1 86 ? 17.787 18.742 0.050 1.00 64.93 1442 GLN A C 1
ATOM 605 O O . GLN A 1 86 ? 18.921 19.178 -0.152 1.00 66.28 1442 GLN A O 1
ATOM 611 N N . ALA A 1 87 ? 16.901 19.334 0.859 1.00 62.78 1443 ALA A N 1
ATOM 612 C CA . ALA A 1 87 ? 17.194 20.541 1.627 1.00 63.67 1443 ALA A CA 1
ATOM 613 C C . ALA A 1 87 ? 18.379 20.322 2.559 1.00 63.97 1443 ALA A C 1
ATOM 614 O O . ALA A 1 87 ? 19.253 21.184 2.675 1.00 66.44 1443 ALA A O 1
ATOM 616 N N . ALA A 1 88 ? 18.402 19.154 3.211 1.00 63.99 1444 ALA A N 1
ATOM 617 C CA . ALA A 1 88 ? 19.492 18.761 4.096 1.00 64.68 1444 ALA A CA 1
ATOM 618 C C . ALA A 1 88 ? 20.819 18.775 3.342 1.00 65.58 1444 ALA A C 1
ATOM 619 O O . ALA A 1 88 ? 21.780 19.402 3.785 1.00 67.38 1444 ALA A O 1
ATOM 621 N N . TYR A 1 89 ? 20.857 18.087 2.196 1.00 64.99 1445 TYR A N 1
ATOM 622 C CA . TYR A 1 89 ? 22.039 18.009 1.296 1.00 67.27 1445 TYR A CA 1
ATOM 623 C C . TYR A 1 89 ? 22.516 19.429 0.967 1.00 68.92 1445 TYR A C 1
ATOM 624 O O . TYR A 1 89 ? 23.714 19.720 1.162 1.00 71.67 1445 TYR A O 1
ATOM 633 N N . LEU A 1 90 ? 21.597 20.277 0.490 1.00 68.02 1446 LEU A N 1
ATOM 634 C CA . LEU A 1 90 ? 21.902 21.645 0.083 1.00 68.86 1446 LEU A CA 1
ATOM 635 C C . LEU A 1 90 ? 22.507 22.459 1.224 1.00 71.73 1446 LEU A C 1
ATOM 636 O O . LEU A 1 90 ? 23.443 23.229 1.007 1.00 75.70 1446 LEU A O 1
ATOM 641 N N . VAL A 1 91 ? 21.968 22.275 2.435 1.00 71.20 1447 VAL A N 1
ATOM 642 C CA . VAL A 1 91 ? 22.502 22.903 3.644 1.00 73.83 1447 VAL A CA 1
ATOM 643 C C . VAL A 1 91 ? 23.933 22.429 3.936 1.00 75.67 1447 VAL A C 1
ATOM 644 O O . VAL A 1 91 ? 24.799 23.236 4.278 1.00 77.92 1447 VAL A O 1
ATOM 648 N N . GLY A 1 92 ? 24.167 21.119 3.796 1.00 75.23 1448 GLY A N 1
ATOM 649 C CA . GLY A 1 92 ? 25.471 20.516 4.019 1.00 77.45 1448 GLY A CA 1
ATOM 650 C C . GLY A 1 92 ? 26.549 21.071 3.108 1.00 81.12 1448 GLY A C 1
ATOM 651 O O . GLY A 1 92 ? 27.470 21.754 3.567 1.00 85.17 1448 GLY A O 1
ATOM 652 N N . VAL A 1 93 ? 26.412 20.788 1.807 1.00 81.26 1449 VAL A N 1
ATOM 653 C CA . VAL A 1 93 ? 27.385 21.190 0.787 1.00 84.09 1449 VAL A CA 1
ATOM 654 C C . VAL A 1 93 ? 27.687 22.692 0.775 1.00 85.56 1449 VAL A C 1
ATOM 655 O O . VAL A 1 93 ? 28.793 23.097 0.416 1.00 86.64 1449 VAL A O 1
ATOM 659 N N . SER A 1 94 ? 26.701 23.505 1.177 1.00 85.94 1450 SER A N 1
ATOM 660 C CA . SER A 1 94 ? 26.845 24.960 1.239 1.00 89.17 1450 SER A CA 1
ATOM 661 C C . SER A 1 94 ? 27.831 25.456 2.307 1.00 91.20 1450 SER A C 1
ATOM 662 O O . SER A 1 94 ? 28.212 26.627 2.294 1.00 94.37 1450 SER A O 1
ATOM 665 N N . ASP A 1 95 ? 28.229 24.574 3.234 1.00 90.31 1451 ASP A N 1
ATOM 666 C CA . ASP A 1 95 ? 29.263 24.902 4.211 1.00 92.47 1451 ASP A CA 1
ATOM 667 C C . ASP A 1 95 ? 30.591 25.137 3.493 1.00 96.96 1451 ASP A C 1
ATOM 668 O O . ASP A 1 95 ? 30.961 24.357 2.617 1.00 96.26 1451 ASP A O 1
ATOM 673 N N . PRO A 1 96 ? 31.335 26.220 3.826 1.00 102.65 1452 PRO A N 1
ATOM 674 C CA . PRO A 1 96 ? 32.648 26.479 3.229 1.00 105.06 1452 PRO A CA 1
ATOM 675 C C . PRO A 1 96 ? 33.585 25.260 3.191 1.00 106.26 1452 PRO A C 1
ATOM 676 O O . PRO A 1 96 ? 34.203 25.043 2.164 1.00 108.09 1452 PRO A O 1
ATOM 680 N N . ASN A 1 97 ? 33.665 24.504 4.294 1.00 107.46 1453 ASN A N 1
ATOM 681 C CA . ASN A 1 97 ? 34.537 23.331 4.383 1.00 110.56 1453 ASN A CA 1
ATOM 682 C C . ASN A 1 97 ? 34.091 22.177 3.479 1.00 109.40 1453 ASN A C 1
ATOM 683 O O . ASN A 1 97 ? 34.918 21.372 3.047 1.00 111.08 1453 ASN A O 1
ATOM 688 N N . SER A 1 98 ? 32.783 22.105 3.201 1.00 108.48 1454 SER A N 1
ATOM 689 C CA . SER A 1 98 ? 32.198 21.041 2.389 1.00 107.52 1454 SER A CA 1
ATOM 690 C C . SER A 1 98 ? 32.500 21.216 0.903 1.00 110.17 1454 SER A C 1
ATOM 691 O O . SER A 1 98 ? 32.345 22.311 0.360 1.00 111.77 1454 SER A O 1
ATOM 694 N N . GLN A 1 99 ? 32.924 20.120 0.259 1.00 112.13 1455 GLN A N 1
ATOM 695 C CA . GLN A 1 99 ? 33.114 20.045 -1.188 1.00 112.42 1455 GLN A CA 1
ATOM 696 C C . GLN A 1 99 ? 31.907 19.321 -1.788 1.00 108.37 1455 GLN A C 1
ATOM 697 O O . GLN A 1 99 ? 31.494 18.270 -1.289 1.00 105.25 1455 GLN A O 1
ATOM 703 N N . ALA A 1 100 ? 31.349 19.896 -2.860 1.00 107.38 1456 ALA A N 1
ATOM 704 C CA . ALA A 1 100 ? 30.142 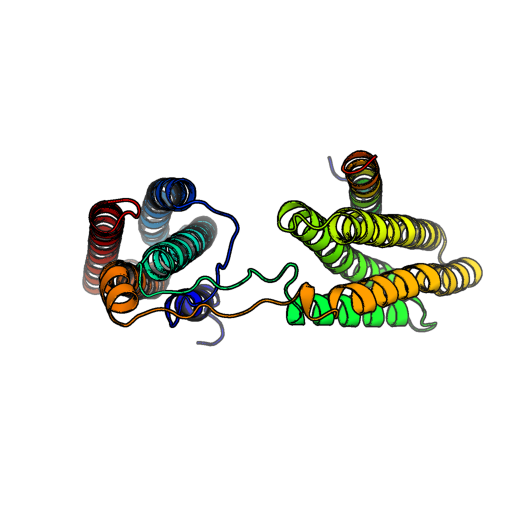19.382 -3.502 1.00 105.71 1456 ALA A CA 1
ATOM 705 C C . ALA A 1 100 ? 30.410 18.079 -4.249 1.00 108.08 1456 ALA A C 1
ATOM 706 O O . ALA A 1 100 ? 31.547 17.792 -4.627 1.00 109.89 1456 ALA A O 1
ATOM 708 N N . GLY A 1 101 ? 29.342 17.299 -4.453 1.00 108.62 1457 GLY A N 1
ATOM 709 C CA . GLY A 1 101 ? 29.393 16.025 -5.148 1.00 110.98 1457 GLY A CA 1
ATOM 710 C C . GLY A 1 101 ? 28.446 16.005 -6.334 1.00 111.99 1457 GLY A C 1
ATOM 711 O O . GLY A 1 101 ? 27.349 16.565 -6.265 1.00 113.18 1457 GLY A O 1
ATOM 712 N N . GLN A 1 102 ? 28.875 15.346 -7.418 1.00 142.88 1458 GLN A N 1
ATOM 713 C CA . GLN A 1 102 ? 28.129 15.285 -8.672 1.00 133.98 1458 GLN A CA 1
ATOM 714 C C . GLN A 1 102 ? 26.862 14.442 -8.550 1.00 128.51 1458 GLN A C 1
ATOM 715 O O . GLN A 1 102 ? 26.890 13.345 -7.993 1.00 129.55 1458 GLN A O 1
ATOM 721 N N . GLN A 1 103 ? 25.755 14.969 -9.085 1.00 123.28 1459 GLN A N 1
ATOM 722 C CA . GLN A 1 103 ? 24.508 14.229 -9.207 1.00 119.45 1459 GLN A CA 1
ATOM 723 C C . GLN A 1 103 ? 24.642 13.229 -10.349 1.00 115.44 1459 GLN A C 1
ATOM 724 O O . GLN A 1 103 ? 25.128 13.575 -11.427 1.00 112.53 1459 GLN A O 1
ATOM 730 N N . GLY A 1 104 ? 24.214 11.987 -10.100 1.00 115.07 1460 GLY A N 1
ATOM 731 C CA . GLY A 1 104 ? 24.197 10.944 -11.108 1.00 111.12 1460 GLY A CA 1
ATOM 732 C C . GLY A 1 104 ? 23.177 11.282 -12.176 1.00 109.17 1460 GLY A C 1
ATOM 733 O O . GLY A 1 104 ? 22.032 11.605 -11.858 1.00 109.68 1460 GLY A O 1
ATOM 734 N N . LEU A 1 105 ? 23.602 11.220 -13.443 1.00 108.92 1461 LEU A N 1
ATOM 735 C CA . LEU A 1 105 ? 22.738 11.524 -14.585 1.00 106.81 1461 LEU A CA 1
ATOM 736 C C . LEU A 1 105 ? 21.597 10.513 -14.729 1.00 105.54 1461 LEU A C 1
ATOM 737 O O . LEU A 1 105 ? 20.524 10.849 -15.229 1.00 103.99 1461 LEU A O 1
ATOM 742 N N . VAL A 1 106 ? 21.846 9.276 -14.289 1.00 108.23 1462 VAL A N 1
ATOM 743 C CA . VAL A 1 106 ? 20.849 8.214 -14.281 1.00 110.46 1462 VAL A CA 1
ATOM 744 C C . VAL A 1 106 ? 21.074 7.304 -13.074 1.00 116.39 1462 VAL A C 1
ATOM 745 O O . VAL A 1 106 ? 22.199 7.187 -12.583 1.00 121.70 1462 VAL A O 1
ATOM 749 N N . GLU A 1 107 ? 19.992 6.681 -12.592 1.00 117.30 1463 GLU A N 1
ATOM 750 C CA . GLU A 1 107 ? 20.072 5.639 -11.575 1.00 119.92 1463 GLU A CA 1
ATOM 751 C C . GLU A 1 107 ? 20.491 4.340 -12.260 1.00 120.86 1463 GLU A C 1
ATOM 752 O O . GLU A 1 107 ? 19.733 3.788 -13.056 1.00 118.70 1463 GLU A O 1
ATOM 758 N N . PRO A 1 108 ? 21.705 3.813 -11.975 1.00 124.40 1464 PRO A N 1
ATOM 759 C CA . PRO A 1 108 ? 22.250 2.682 -12.727 1.00 123.40 1464 PRO A CA 1
ATOM 760 C C . PRO A 1 108 ? 21.528 1.357 -12.431 1.00 125.01 1464 PRO A C 1
ATOM 761 O O . PRO A 1 108 ? 21.401 0.555 -13.341 1.00 122.46 1464 PRO A O 1
ATOM 765 N N . THR A 1 109 ? 21.085 1.166 -11.182 1.00 126.75 1465 THR A N 1
ATOM 766 C CA . THR A 1 109 ? 20.344 -0.022 -10.769 1.00 126.82 1465 THR A CA 1
ATOM 767 C C . THR A 1 109 ? 18.973 -0.060 -11.436 1.00 122.33 1465 THR A C 1
ATOM 768 O O . THR A 1 109 ? 18.581 -1.083 -11.998 1.00 122.53 1465 THR A O 1
ATOM 772 N N . GLN A 1 110 ? 18.255 1.069 -11.369 1.00 120.93 1466 GLN A N 1
ATOM 773 C CA . GLN A 1 110 ? 16.958 1.242 -12.031 1.00 119.65 1466 GLN A CA 1
ATOM 774 C C . GLN A 1 110 ? 17.094 1.059 -13.551 1.00 113.64 1466 GLN A C 1
ATOM 775 O O . GLN A 1 110 ? 16.206 0.496 -14.205 1.00 109.10 1466 GLN A O 1
ATOM 781 N N . PHE A 1 111 ? 18.221 1.534 -14.095 1.00 110.79 1467 PHE A N 1
ATOM 782 C CA . PHE A 1 111 ? 18.576 1.348 -15.496 1.00 108.53 1467 PHE A CA 1
ATOM 783 C C . PHE A 1 111 ? 18.732 -0.137 -15.844 1.00 103.81 1467 PHE A C 1
ATOM 784 O O . PHE A 1 111 ? 18.200 -0.605 -16.854 1.00 94.94 1467 PHE A O 1
ATOM 792 N N . ALA A 1 112 ? 19.469 -0.864 -14.994 1.00 103.45 1468 ALA A N 1
ATOM 793 C CA . ALA A 1 112 ? 19.718 -2.296 -15.162 1.00 102.14 1468 ALA A CA 1
ATOM 794 C C . ALA A 1 112 ? 18.433 -3.122 -15.068 1.00 99.33 1468 ALA A C 1
ATOM 795 O O . ALA A 1 112 ? 18.272 -4.113 -15.785 1.00 96.25 1468 ALA A O 1
ATOM 797 N N . ARG A 1 113 ? 17.528 -2.707 -14.174 1.00 98.14 1469 ARG A N 1
ATOM 798 C CA . ARG A 1 113 ? 16.179 -3.311 -13.985 1.00 98.09 1469 ARG A CA 1
ATOM 799 C C . ARG A 1 113 ? 15.353 -3.115 -15.263 1.00 94.31 1469 ARG A C 1
ATOM 800 O O . ARG A 1 113 ? 14.699 -4.088 -15.693 1.00 91.52 1469 ARG A O 1
ATOM 808 N N . ALA A 1 114 ? 15.391 -1.907 -15.840 1.00 93.13 1470 ALA A N 1
ATOM 809 C CA . ALA A 1 114 ? 14.730 -1.616 -17.110 1.00 90.24 1470 ALA A CA 1
ATOM 810 C C . ALA A 1 114 ? 15.269 -2.520 -18.221 1.00 90.96 1470 ALA A C 1
ATOM 811 O O . ALA A 1 114 ? 14.493 -3.165 -18.937 1.00 88.64 1470 ALA A O 1
ATOM 813 N N . ASN A 1 115 ? 16.602 -2.570 -18.340 1.00 93.48 1471 ASN A N 1
ATOM 814 C CA . ASN A 1 115 ? 17.281 -3.422 -19.316 1.00 96.90 1471 ASN A CA 1
ATOM 815 C C . ASN A 1 115 ? 16.779 -4.861 -19.244 1.00 99.15 1471 ASN A C 1
ATOM 816 O O . ASN A 1 115 ? 16.265 -5.393 -20.228 1.00 95.92 1471 ASN A O 1
ATOM 821 N N . GLN A 1 116 ? 16.917 -5.465 -18.056 1.00 102.28 1472 GLN A N 1
ATOM 822 C CA . GLN A 1 116 ? 16.554 -6.861 -17.802 1.00 103.87 1472 GLN A CA 1
ATOM 823 C C . GLN A 1 116 ? 15.066 -7.152 -18.019 1.00 101.43 1472 GLN A C 1
ATOM 824 O O . GLN A 1 116 ? 14.711 -8.215 -18.523 1.00 100.08 1472 GLN A O 1
ATOM 830 N N . ALA A 1 117 ? 14.208 -6.204 -17.622 1.00 99.43 1473 ALA A N 1
ATOM 831 C CA . ALA A 1 117 ? 12.758 -6.333 -17.763 1.00 99.41 1473 ALA A CA 1
ATOM 832 C C . ALA A 1 117 ? 12.339 -6.331 -19.235 1.00 99.65 1473 ALA A C 1
ATOM 833 O O . ALA A 1 117 ? 11.592 -7.214 -19.678 1.00 98.53 1473 ALA A O 1
ATOM 835 N N . ILE A 1 118 ? 12.830 -5.331 -19.978 1.00 99.37 1474 ILE A N 1
ATOM 836 C CA . ILE A 1 118 ? 12.632 -5.231 -21.425 1.00 100.06 1474 ILE A CA 1
ATOM 837 C C . ILE A 1 118 ? 13.057 -6.537 -22.100 1.00 101.87 1474 ILE A C 1
ATOM 838 O O . ILE A 1 118 ? 12.305 -7.118 -22.887 1.00 99.78 1474 ILE A O 1
ATOM 843 N N . GLN A 1 119 ? 14.273 -6.983 -21.767 1.00 103.66 1475 GLN A N 1
ATOM 844 C CA . GLN A 1 119 ? 14.869 -8.211 -22.286 1.00 106.31 1475 GLN A CA 1
ATOM 845 C C . GLN A 1 119 ? 13.965 -9.435 -22.109 1.00 108.80 1475 GLN A C 1
ATOM 846 O O . GLN A 1 119 ? 13.660 -10.132 -23.080 1.00 109.20 1475 GLN A O 1
ATOM 852 N N . MET A 1 120 ? 13.539 -9.677 -20.864 1.00 109.31 1476 MET A N 1
ATOM 853 C CA . MET A 1 120 ? 12.646 -10.784 -20.526 1.00 112.96 1476 MET A CA 1
ATOM 854 C C . MET A 1 120 ? 11.337 -10.727 -21.317 1.00 107.98 1476 MET A C 1
ATOM 855 O O . MET A 1 120 ? 10.847 -11.753 -21.785 1.00 105.49 1476 MET A O 1
ATOM 860 N N . ALA A 1 121 ? 10.783 -9.517 -21.463 1.00 104.89 1477 ALA A N 1
ATOM 861 C CA . ALA A 1 121 ? 9.530 -9.301 -22.187 1.00 103.16 1477 ALA A CA 1
ATOM 862 C C . ALA A 1 121 ? 9.654 -9.614 -23.685 1.00 103.34 1477 ALA A C 1
ATOM 863 O O . ALA A 1 121 ? 8.762 -10.244 -24.271 1.00 100.81 1477 ALA A O 1
ATOM 865 N N . CYS A 1 122 ? 10.761 -9.167 -24.292 1.00 102.54 1478 CYS A N 1
ATOM 866 C CA . CYS A 1 122 ? 11.093 -9.475 -25.684 1.00 105.09 1478 CYS A CA 1
ATOM 867 C C . CYS A 1 122 ? 11.200 -10.987 -25.890 1.00 109.42 1478 CYS A C 1
ATOM 868 O O . CYS A 1 122 ? 10.587 -11.547 -26.805 1.00 110.12 1478 CYS A O 1
ATOM 871 N N . GLN A 1 123 ? 11.983 -11.634 -25.020 1.00 112.27 1479 GLN A N 1
ATOM 872 C CA . GLN A 1 123 ? 12.161 -13.082 -25.022 1.00 116.84 1479 GLN A CA 1
ATOM 873 C C . GLN A 1 123 ? 10.823 -13.821 -24.925 1.00 118.80 1479 GLN A C 1
ATOM 874 O O . GLN A 1 123 ? 10.627 -14.828 -25.599 1.00 121.43 1479 GLN A O 1
ATOM 880 N N . SER A 1 124 ? 9.914 -13.306 -24.087 1.00 119.14 1480 SER A N 1
ATOM 881 C CA . SER A 1 124 ? 8.582 -13.882 -23.898 1.00 121.21 1480 SER A CA 1
ATOM 882 C C . SER A 1 124 ? 7.782 -13.859 -25.198 1.00 121.83 1480 SER A C 1
ATOM 883 O O . SER A 1 124 ? 7.367 -14.910 -25.696 1.00 121.34 1480 SER A O 1
ATOM 886 N N . LEU A 1 125 ? 7.592 -12.655 -25.753 1.00 122.07 1481 LEU A N 1
ATOM 887 C CA . LEU A 1 125 ? 6.814 -12.466 -26.982 1.00 126.36 1481 LEU A CA 1
ATOM 888 C C . LEU A 1 125 ? 7.451 -13.145 -28.203 1.00 129.77 1481 LEU A C 1
ATOM 889 O O . LEU A 1 125 ? 6.777 -13.374 -29.208 1.00 132.14 1481 LEU A O 1
ATOM 894 N N . GLY A 1 126 ? 8.750 -13.454 -28.104 1.00 129.80 1482 GLY A N 1
ATOM 895 C CA . GLY A 1 126 ? 9.452 -14.242 -29.100 1.00 131.50 1482 GLY A CA 1
ATOM 896 C C . GLY A 1 126 ? 9.078 -15.719 -29.132 1.00 133.97 1482 GLY A C 1
ATOM 897 O O . GLY A 1 126 ? 9.244 -16.365 -30.165 1.00 137.06 1482 GLY A O 1
ATOM 898 N N . GLU A 1 127 ? 8.574 -16.244 -28.006 1.00 134.39 1483 GLU A N 1
ATOM 899 C CA . GLU A 1 127 ? 8.316 -17.681 -27.837 1.00 138.19 1483 GLU A CA 1
ATOM 900 C C . GLU A 1 127 ? 7.157 -18.196 -28.688 1.00 137.97 1483 GLU A C 1
ATOM 901 O O . GLU A 1 127 ? 6.193 -17.471 -28.925 1.00 136.45 1483 GLU A O 1
ATOM 907 N N . PRO A 1 128 ? 7.216 -19.458 -29.181 1.00 140.06 1484 PRO A N 1
ATOM 908 C CA . PRO A 1 128 ? 6.042 -20.124 -29.747 1.00 142.52 1484 PRO A CA 1
ATOM 909 C C . PRO A 1 128 ? 4.949 -20.355 -28.690 1.00 141.10 1484 PRO A C 1
ATOM 910 O O . PRO A 1 128 ? 3.799 -20.068 -28.972 1.00 140.56 1484 PRO A O 1
ATOM 914 N N . GLY A 1 129 ? 5.336 -20.869 -27.516 1.00 141.27 1485 GLY A N 1
ATOM 915 C CA . GLY A 1 129 ? 4.432 -21.094 -26.401 1.00 141.02 1485 GLY A CA 1
ATOM 916 C C . GLY A 1 129 ? 4.146 -19.808 -25.649 1.00 136.73 1485 GLY A C 1
ATOM 917 O O . GLY A 1 129 ? 4.644 -19.602 -24.539 1.00 135.27 1485 GLY A O 1
ATOM 918 N N . CYS A 1 130 ? 3.331 -18.946 -26.269 1.00 134.33 1486 CYS A N 1
ATOM 919 C CA . CYS A 1 130 ? 3.000 -17.621 -25.753 1.00 128.47 1486 CYS A CA 1
ATOM 920 C C . CYS A 1 130 ? 1.650 -17.200 -26.337 1.00 126.73 1486 CYS A C 1
ATOM 921 O O . CYS A 1 130 ? 1.513 -17.071 -27.556 1.00 128.08 1486 CYS A O 1
ATOM 924 N N . THR A 1 131 ? 0.657 -17.002 -25.462 1.00 123.60 1487 THR A N 1
ATOM 925 C CA . THR A 1 131 ? -0.708 -16.673 -25.877 1.00 122.23 1487 THR A CA 1
ATOM 926 C C . THR A 1 131 ? -0.797 -15.228 -26.354 1.00 116.49 1487 THR A C 1
ATOM 927 O O . THR A 1 131 ? 0.116 -14.433 -26.130 1.00 114.23 1487 THR A O 1
ATOM 931 N N . GLN A 1 132 ? -1.914 -14.901 -27.012 1.00 115.64 1488 GLN A N 1
ATOM 932 C CA . GLN A 1 132 ? -2.201 -13.544 -27.466 1.00 114.09 1488 GLN A CA 1
ATOM 933 C C . GLN A 1 132 ? -2.184 -12.576 -26.281 1.00 109.12 1488 GLN A C 1
ATOM 934 O O . GLN A 1 132 ? -1.584 -11.503 -26.356 1.00 105.90 1488 GLN A O 1
ATOM 940 N N . ALA A 1 133 ? -2.836 -12.985 -25.186 1.00 107.77 1489 ALA A N 1
ATOM 941 C CA . ALA A 1 133 ? -2.881 -12.230 -23.933 1.00 103.13 1489 ALA A CA 1
ATOM 942 C C . ALA A 1 133 ? -1.488 -11.973 -23.359 1.00 97.80 1489 ALA A C 1
ATOM 943 O O . ALA A 1 133 ? -1.194 -10.863 -22.910 1.00 95.52 1489 ALA A O 1
ATOM 945 N N . GLN A 1 134 ? -0.641 -13.009 -23.374 1.00 96.40 1490 GLN A N 1
ATOM 946 C CA . GLN A 1 134 ? 0.720 -12.931 -22.839 1.00 94.05 1490 GLN A CA 1
ATOM 947 C C . GLN A 1 134 ? 1.613 -11.970 -23.628 1.00 90.81 1490 GLN A C 1
ATOM 948 O O . GLN A 1 134 ? 2.501 -11.331 -23.058 1.00 89.92 1490 GLN A O 1
ATOM 954 N N . VAL A 1 135 ? 1.365 -11.867 -24.938 1.00 90.60 1491 VAL A N 1
ATOM 955 C CA . VAL A 1 135 ? 2.089 -10.944 -25.806 1.00 89.52 1491 VAL A CA 1
ATOM 956 C C . VAL A 1 135 ? 1.752 -9.487 -25.456 1.00 87.97 1491 VAL A C 1
ATOM 957 O O . VAL A 1 135 ? 2.637 -8.630 -25.445 1.00 85.93 1491 VAL A O 1
ATOM 961 N N . LEU A 1 136 ? 0.469 -9.225 -25.170 1.00 88.98 1492 LEU A N 1
ATOM 962 C CA . LEU A 1 136 ? -0.010 -7.901 -24.765 1.00 87.26 1492 LEU A CA 1
ATOM 963 C C . LEU A 1 136 ? 0.585 -7.466 -23.431 1.00 82.58 1492 LEU A C 1
ATOM 964 O O . LEU A 1 136 ? 1.078 -6.349 -23.304 1.00 80.79 1492 LEU A 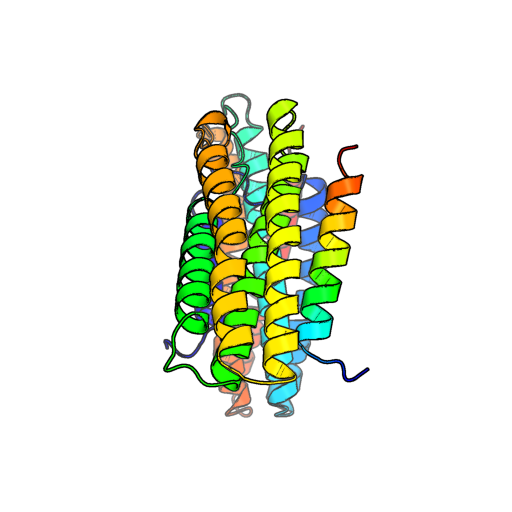O 1
ATOM 969 N N . SER A 1 137 ? 0.519 -8.360 -22.438 1.00 81.43 1493 SER A N 1
ATOM 970 C CA . SER A 1 137 ? 1.061 -8.109 -21.105 1.00 79.56 1493 SER A CA 1
ATOM 971 C C . SER A 1 137 ? 2.581 -7.911 -21.142 1.00 76.42 1493 SER A C 1
ATOM 972 O O . SER A 1 137 ? 3.117 -7.060 -20.430 1.00 74.10 1493 SER A O 1
ATOM 975 N N . ALA A 1 138 ? 3.263 -8.701 -21.981 1.00 76.76 1494 ALA A N 1
ATOM 976 C CA . ALA A 1 138 ? 4.694 -8.538 -22.240 1.00 75.40 1494 ALA A CA 1
ATOM 977 C C . ALA A 1 138 ? 4.992 -7.150 -22.807 1.00 73.93 1494 ALA A C 1
ATOM 978 O O . ALA A 1 138 ? 5.972 -6.513 -22.415 1.00 73.08 1494 ALA A O 1
ATOM 980 N N . ALA A 1 139 ? 4.128 -6.694 -23.725 1.00 74.67 1495 ALA A N 1
ATOM 981 C CA . ALA A 1 139 ? 4.237 -5.378 -24.356 1.00 73.92 1495 ALA A CA 1
ATOM 982 C C . ALA A 1 139 ? 4.079 -4.225 -23.361 1.00 73.50 1495 ALA A C 1
ATOM 983 O O . ALA A 1 139 ? 4.772 -3.215 -23.473 1.00 72.68 1495 ALA A O 1
ATOM 985 N N . THR A 1 140 ? 3.159 -4.378 -22.400 1.00 75.18 1496 THR A N 1
ATOM 986 C CA . THR A 1 140 ? 2.957 -3.389 -21.340 1.00 75.25 1496 THR A CA 1
ATOM 987 C C . THR A 1 140 ? 4.190 -3.281 -20.441 1.00 74.50 1496 THR A C 1
ATOM 988 O O . THR A 1 140 ? 4.502 -2.200 -19.946 1.00 76.26 1496 THR A O 1
ATOM 992 N N . ILE A 1 141 ? 4.884 -4.408 -20.242 1.00 74.43 1497 ILE A N 1
ATOM 993 C CA . ILE A 1 141 ? 6.142 -4.447 -19.496 1.00 73.96 1497 ILE A CA 1
ATOM 994 C C . ILE A 1 141 ? 7.245 -3.725 -20.276 1.00 72.94 1497 ILE A C 1
ATOM 995 O O . ILE A 1 141 ? 7.886 -2.813 -19.746 1.00 73.58 1497 ILE A O 1
ATOM 1000 N N . VAL A 1 142 ? 7.450 -4.128 -21.537 1.00 72.78 1498 VAL A N 1
ATOM 1001 C CA . VAL A 1 142 ? 8.382 -3.441 -22.436 1.00 72.79 1498 VAL A CA 1
ATOM 1002 C C . VAL A 1 142 ? 8.134 -1.936 -22.383 1.00 72.37 1498 VAL A C 1
ATOM 1003 O O . VAL A 1 142 ? 9.060 -1.159 -22.173 1.00 72.46 1498 VAL A O 1
ATOM 1007 N N . ALA A 1 143 ? 6.869 -1.546 -22.573 1.00 73.66 1499 ALA A N 1
ATOM 1008 C CA . ALA A 1 143 ? 6.446 -0.150 -22.590 1.00 75.29 1499 ALA A CA 1
ATOM 1009 C C . ALA A 1 143 ? 6.790 0.575 -21.289 1.00 75.22 1499 ALA A C 1
ATOM 1010 O O . ALA A 1 143 ? 7.342 1.672 -21.319 1.00 78.02 1499 ALA A O 1
ATOM 1012 N N . LYS A 1 144 ? 6.459 -0.052 -20.154 1.00 73.77 1500 LYS A N 1
ATOM 1013 C CA . LYS A 1 144 ? 6.708 0.511 -18.828 1.00 74.24 1500 LYS A CA 1
ATOM 1014 C C . LYS A 1 144 ? 8.158 0.964 -18.685 1.00 73.41 1500 LYS A C 1
ATOM 1015 O O . LYS A 1 144 ? 8.431 2.137 -18.410 1.00 74.32 1500 LYS A O 1
ATOM 1021 N N . HIS A 1 145 ? 9.085 0.024 -18.902 1.00 73.92 1501 HIS A N 1
ATOM 1022 C CA . HIS A 1 145 ? 10.511 0.246 -18.666 1.00 73.71 1501 HIS A CA 1
ATOM 1023 C C . HIS A 1 145 ? 11.179 1.105 -19.746 1.00 73.50 1501 HIS A C 1
ATOM 1024 O O . HIS A 1 145 ? 12.071 1.903 -19.447 1.00 74.78 1501 HIS A O 1
ATOM 1031 N N . THR A 1 146 ? 10.726 0.943 -20.994 1.00 74.84 1502 THR A N 1
ATOM 1032 C CA . THR A 1 146 ? 11.168 1.755 -22.125 1.00 75.27 1502 THR A CA 1
ATOM 1033 C C . THR A 1 146 ? 10.947 3.252 -21.865 1.00 76.57 1502 THR A C 1
ATOM 1034 O O . THR A 1 146 ? 11.869 4.060 -22.023 1.00 77.91 1502 THR A O 1
ATOM 1038 N N . SER A 1 147 ? 9.719 3.608 -21.470 1.00 76.58 1503 SER A N 1
ATOM 1039 C CA . SER A 1 147 ? 9.363 4.986 -21.140 1.00 77.64 1503 SER A CA 1
ATOM 1040 C C . SER A 1 147 ? 10.173 5.498 -19.946 1.00 77.21 1503 SER A C 1
ATOM 1041 O O . SER A 1 147 ? 10.565 6.666 -19.916 1.00 77.38 1503 SER A O 1
ATOM 1044 N N . ALA A 1 148 ? 10.421 4.613 -18.971 1.00 76.39 1504 ALA A N 1
ATOM 1045 C CA . ALA A 1 148 ? 11.283 4.923 -17.829 1.00 76.66 1504 ALA A CA 1
ATOM 1046 C C . ALA A 1 148 ? 12.680 5.346 -18.289 1.00 76.68 1504 ALA A C 1
ATOM 1047 O O . ALA A 1 148 ? 13.227 6.334 -17.795 1.00 77.10 1504 ALA A O 1
ATOM 1049 N N . LEU A 1 149 ? 13.243 4.592 -19.243 1.00 77.60 1505 LEU A N 1
ATOM 1050 C CA . LEU A 1 149 ? 14.560 4.886 -19.812 1.00 79.26 1505 LEU A CA 1
ATOM 1051 C C . LEU A 1 149 ? 14.601 6.239 -20.527 1.00 81.57 1505 LEU A C 1
ATOM 1052 O O . LEU A 1 149 ? 15.520 7.030 -20.304 1.00 83.72 1505 LEU A O 1
ATOM 1057 N N . CYS A 1 150 ? 13.604 6.488 -21.388 1.00 82.11 1506 CYS A N 1
ATOM 1058 C CA . CYS A 1 150 ? 13.507 7.733 -22.157 1.00 82.88 1506 CYS A CA 1
ATOM 1059 C C . CYS A 1 150 ? 13.371 8.950 -21.248 1.00 84.17 1506 CYS A C 1
ATOM 1060 O O . CYS A 1 150 ? 14.023 9.976 -21.468 1.00 86.89 1506 CYS A O 1
ATOM 1063 N N . ASN A 1 151 ? 12.516 8.823 -20.226 1.00 84.78 1507 ASN A N 1
ATOM 1064 C CA . ASN A 1 151 ? 12.330 9.850 -19.207 1.00 85.98 1507 ASN A CA 1
ATOM 1065 C C . ASN A 1 151 ? 13.631 10.151 -18.462 1.00 84.10 1507 ASN A C 1
ATOM 1066 O O . ASN A 1 151 ? 13.971 11.314 -18.241 1.00 85.54 1507 ASN A O 1
ATOM 1071 N N . SER A 1 152 ? 14.352 9.091 -18.081 1.00 81.40 1508 SER A N 1
ATOM 1072 C CA . SER A 1 152 ? 15.640 9.215 -17.401 1.00 81.65 1508 SER A CA 1
ATOM 1073 C C . SER A 1 152 ? 16.682 9.919 -18.269 1.00 80.67 1508 SER A C 1
ATOM 1074 O O . SER A 1 152 ? 17.475 10.708 -17.762 1.00 82.29 1508 SER A O 1
ATOM 1077 N N . CYS A 1 153 ? 16.674 9.618 -19.574 1.00 79.68 1509 CYS A N 1
ATOM 1078 C CA . CYS A 1 153 ? 17.543 10.275 -20.553 1.00 79.78 1509 CYS A CA 1
ATOM 1079 C C . CYS A 1 153 ? 17.228 11.766 -20.663 1.00 81.06 1509 CYS A C 1
ATOM 1080 O O . CYS A 1 153 ? 18.140 12.594 -20.739 1.00 81.37 1509 CYS A O 1
ATOM 1083 N N . ARG A 1 154 ? 15.929 12.092 -20.680 1.00 81.98 1510 ARG A N 1
ATOM 1084 C CA . ARG A 1 154 ? 15.407 13.487 -20.695 1.00 87.05 1510 ARG A CA 1
ATOM 1085 C C . ARG A 1 154 ? 15.982 14.250 -19.493 1.00 87.22 1510 ARG A C 1
ATOM 1086 O O . ARG A 1 154 ? 16.547 15.344 -19.702 1.00 86.79 1510 ARG A O 1
ATOM 1094 N N . LEU A 1 155 ? 15.850 13.681 -18.289 1.00 86.43 1511 LEU A N 1
ATOM 1095 C CA . LEU A 1 155 ? 16.411 14.260 -17.067 1.00 87.75 1511 LEU A CA 1
ATOM 1096 C C . LEU A 1 155 ? 17.928 14.403 -17.149 1.00 86.83 1511 LEU A C 1
ATOM 1097 O O . LEU A 1 155 ? 18.467 15.456 -16.823 1.00 90.45 1511 LEU A O 1
ATOM 1102 N N . ALA A 1 156 ? 18.602 13.336 -17.592 1.00 83.75 1512 ALA A N 1
ATOM 1103 C CA . ALA A 1 156 ? 20.059 13.297 -17.726 1.00 84.22 1512 ALA A CA 1
ATOM 1104 C C . ALA A 1 156 ? 20.594 14.464 -18.560 1.00 85.75 1512 ALA A C 1
ATOM 1105 O O . ALA A 1 156 ? 21.553 15.131 -18.156 1.00 87.20 1512 ALA A O 1
ATOM 1107 N N . SER A 1 157 ? 19.961 14.701 -19.717 1.00 86.22 1513 SER A N 1
ATOM 1108 C CA . SER A 1 157 ? 20.317 15.805 -20.614 1.00 89.56 1513 SER A CA 1
ATOM 1109 C C . SER A 1 157 ? 20.133 17.171 -19.945 1.00 92.26 1513 SER A C 1
ATOM 1110 O O . SER A 1 157 ? 20.987 18.046 -20.071 1.00 94.37 1513 SER A O 1
ATOM 1113 N N . ALA A 1 158 ? 19.008 17.338 -19.239 1.00 92.65 1514 ALA A N 1
ATOM 1114 C CA . ALA A 1 158 ? 18.708 18.564 -18.499 1.00 95.24 1514 ALA A CA 1
ATOM 1115 C C . ALA A 1 158 ? 19.774 18.847 -17.444 1.00 97.05 1514 ALA A C 1
ATOM 1116 O O . ALA A 1 158 ? 20.238 19.977 -17.317 1.00 99.62 1514 ALA A O 1
ATOM 1118 N N . ARG A 1 159 ? 20.158 17.805 -16.698 1.00 97.39 1515 ARG A N 1
ATOM 1119 C CA . ARG A 1 159 ? 21.172 17.863 -15.609 1.00 100.34 1515 ARG A CA 1
ATOM 1120 C C . ARG A 1 159 ? 22.538 18.234 -16.196 1.00 101.78 1515 ARG A C 1
ATOM 1121 O O . ARG A 1 159 ? 23.099 19.258 -15.764 1.00 107.18 1515 ARG A O 1
ATOM 1129 N N . THR A 1 160 ? 23.046 17.431 -17.137 1.00 101.61 1516 THR A N 1
ATOM 1130 C CA . THR A 1 160 ? 24.389 17.624 -17.683 1.00 104.46 1516 THR A CA 1
ATOM 1131 C C . THR A 1 160 ? 24.508 18.900 -18.520 1.00 108.36 1516 THR A C 1
ATOM 1132 O O . THR A 1 160 ? 23.590 19.256 -19.261 1.00 108.64 1516 THR A O 1
ATOM 1136 N N . ALA A 1 161 ? 25.651 19.580 -18.376 1.00 113.07 1517 ALA A N 1
ATOM 1137 C CA . ALA A 1 161 ? 26.024 20.721 -19.205 1.00 117.04 1517 ALA A CA 1
ATOM 1138 C C . ALA A 1 161 ? 26.948 20.289 -20.345 1.00 117.57 1517 ALA A C 1
ATOM 1139 O O . ALA A 1 161 ? 27.317 21.108 -21.185 1.00 119.48 1517 ALA A O 1
ATOM 1141 N N . ASN A 1 162 ? 27.304 18.998 -20.372 1.00 116.87 1518 ASN A N 1
ATOM 1142 C CA . ASN A 1 162 ? 28.203 18.433 -21.376 1.00 119.71 1518 ASN A CA 1
ATOM 1143 C C . ASN A 1 162 ? 27.551 18.365 -22.758 1.00 120.98 1518 ASN A C 1
ATOM 1144 O O . ASN A 1 162 ? 26.434 17.860 -22.900 1.00 122.45 1518 ASN A O 1
ATOM 1149 N N . PRO A 1 163 ? 28.226 18.874 -23.817 1.00 122.31 1519 PRO A N 1
ATOM 1150 C CA . PRO A 1 163 ? 27.642 18.936 -25.159 1.00 123.20 1519 PRO A CA 1
ATOM 1151 C C . PRO A 1 163 ? 27.338 17.562 -25.774 1.00 119.28 1519 PRO A C 1
ATOM 1152 O O . PRO A 1 163 ? 26.227 17.369 -26.238 1.00 114.66 1519 PRO A O 1
ATOM 1156 N N . THR A 1 164 ? 28.326 16.660 -25.771 1.00 120.16 1520 THR A N 1
ATOM 1157 C CA . THR A 1 164 ? 28.169 15.312 -26.305 1.00 119.79 1520 THR A CA 1
ATOM 1158 C C . THR A 1 164 ? 27.171 14.497 -25.481 1.00 113.72 1520 THR A C 1
ATOM 1159 O O . THR A 1 164 ? 26.429 13.686 -26.033 1.00 114.50 1520 THR A O 1
ATOM 1163 N N . ALA A 1 165 ? 27.159 14.724 -24.162 1.00 108.21 1521 ALA A N 1
ATOM 1164 C CA . ALA A 1 165 ? 26.232 14.047 -23.263 1.00 103.82 1521 ALA A CA 1
ATOM 1165 C C . ALA A 1 165 ? 24.790 14.378 -23.624 1.00 101.14 1521 ALA A C 1
ATOM 1166 O O . ALA A 1 165 ? 24.016 13.480 -23.959 1.00 101.13 1521 ALA A O 1
ATOM 1168 N N . LYS A 1 166 ? 24.442 15.671 -23.572 1.00 101.69 1522 LYS A N 1
ATOM 1169 C CA . LYS A 1 166 ? 23.071 16.118 -23.829 1.00 102.14 1522 LYS A CA 1
ATOM 1170 C C . LYS A 1 166 ? 22.520 15.531 -25.125 1.00 101.89 1522 LYS A C 1
ATOM 1171 O O . LYS A 1 166 ? 21.412 14.992 -25.148 1.00 99.50 1522 LYS A O 1
ATOM 1177 N N . ARG A 1 167 ? 23.316 15.637 -26.195 1.00 104.63 1523 ARG A N 1
ATOM 1178 C CA . ARG A 1 167 ? 22.973 15.179 -27.569 1.00 104.79 1523 ARG A CA 1
ATOM 1179 C C . ARG A 1 167 ? 22.729 13.666 -27.554 1.00 100.40 1523 ARG A C 1
ATOM 1180 O O . ARG A 1 167 ? 21.629 13.242 -27.958 1.00 99.39 1523 ARG A O 1
ATOM 1188 N N . GLN A 1 168 ? 23.719 12.894 -27.092 1.00 98.17 1524 GLN A N 1
ATOM 1189 C CA . GLN A 1 168 ? 23.687 11.437 -27.152 1.00 97.24 1524 GLN A CA 1
ATOM 1190 C C . GLN A 1 168 ? 22.602 10.819 -26.269 1.00 94.59 1524 GLN A C 1
ATOM 1191 O O . GLN A 1 168 ? 21.985 9.830 -26.657 1.00 95.73 1524 GLN A O 1
ATOM 1197 N N . PHE A 1 169 ? 22.379 11.399 -25.083 1.00 92.91 1525 PHE A N 1
ATOM 1198 C CA . PHE A 1 169 ? 21.316 10.942 -24.188 1.00 89.75 1525 PHE A CA 1
ATOM 1199 C C . PHE A 1 169 ? 19.940 11.080 -24.841 1.00 88.86 1525 PHE A C 1
ATOM 1200 O O . PHE A 1 169 ? 19.148 10.137 -24.829 1.00 88.71 1525 PHE A O 1
ATOM 1208 N N . VAL A 1 170 ? 19.675 12.253 -25.426 1.00 90.26 1526 VAL A N 1
ATOM 1209 C CA . VAL A 1 170 ? 18.421 12.522 -26.135 1.00 89.68 1526 VAL A CA 1
ATOM 1210 C C . VAL A 1 170 ? 18.306 11.655 -27.397 1.00 88.02 1526 VAL A C 1
ATOM 1211 O O . VAL A 1 170 ? 17.213 11.206 -27.751 1.00 86.00 1526 VAL A O 1
ATOM 1215 N N . GLN A 1 171 ? 19.446 11.419 -28.058 1.00 87.59 1527 GLN A N 1
ATOM 1216 C CA . GLN A 1 171 ? 19.515 10.592 -29.260 1.00 88.33 1527 GLN A CA 1
ATOM 1217 C C . GLN A 1 171 ? 19.184 9.134 -28.954 1.00 84.68 1527 GLN A C 1
ATOM 1218 O O . GLN A 1 171 ? 18.337 8.539 -29.613 1.00 84.31 1527 GLN A O 1
ATOM 1224 N N . SER A 1 172 ? 19.870 8.570 -27.955 1.00 82.30 1528 SER A N 1
ATOM 1225 C CA . SER A 1 172 ? 19.625 7.206 -27.492 1.00 79.56 1528 SER A CA 1
ATOM 1226 C C . SER A 1 172 ? 18.168 7.008 -27.079 1.00 76.10 1528 SER A C 1
ATOM 1227 O O . SER A 1 172 ? 17.549 6.010 -27.437 1.00 73.99 1528 SER A O 1
ATOM 1230 N N . ALA A 1 173 ? 17.631 7.977 -26.330 1.00 76.42 1529 ALA A N 1
ATOM 1231 C CA . ALA A 1 173 ? 16.226 7.990 -25.928 1.00 77.35 1529 ALA A CA 1
ATOM 1232 C C . ALA A 1 173 ? 15.298 7.891 -27.138 1.00 79.64 1529 ALA A C 1
ATOM 1233 O O . ALA A 1 173 ? 14.326 7.126 -27.125 1.00 80.06 1529 ALA A O 1
ATOM 1235 N N . LYS A 1 174 ? 15.609 8.672 -28.180 1.00 82.20 1530 LYS A N 1
ATOM 1236 C CA . LYS A 1 174 ? 14.837 8.677 -29.418 1.00 85.05 1530 LYS A CA 1
ATOM 1237 C C . LYS A 1 174 ? 14.865 7.316 -30.112 1.00 82.33 1530 LYS A C 1
ATOM 1238 O O . LYS A 1 174 ? 13.848 6.871 -30.626 1.00 81.72 1530 LYS A O 1
ATOM 1244 N N . GLU A 1 175 ? 16.038 6.670 -30.125 1.00 80.63 1531 GLU A N 1
ATOM 1245 C CA . GLU A 1 175 ? 16.197 5.334 -30.695 1.00 80.95 1531 GLU A CA 1
ATOM 1246 C C . GLU A 1 175 ? 15.320 4.325 -29.963 1.00 79.00 1531 GLU A C 1
ATOM 1247 O O . GLU A 1 175 ? 14.640 3.521 -30.591 1.00 80.01 1531 GLU A O 1
ATOM 1253 N N . VAL A 1 176 ? 15.341 4.386 -28.627 1.00 75.44 1532 VAL A N 1
ATOM 1254 C CA . VAL A 1 176 ? 14.551 3.507 -27.774 1.00 74.51 1532 VAL A CA 1
ATOM 1255 C C . VAL A 1 176 ? 13.051 3.675 -28.053 1.00 76.29 1532 VAL A C 1
ATOM 1256 O O . VAL A 1 176 ? 12.344 2.687 -28.284 1.00 76.31 1532 VAL A O 1
ATOM 1260 N N . ALA A 1 177 ? 12.583 4.930 -28.050 1.00 79.15 1533 ALA A N 1
ATOM 1261 C CA . ALA A 1 177 ? 11.176 5.261 -28.319 1.00 82.78 1533 ALA A CA 1
ATOM 1262 C C . ALA A 1 177 ? 10.720 4.843 -29.728 1.00 87.18 1533 ALA A C 1
ATOM 1263 O O . ALA A 1 177 ? 9.631 4.280 -29.898 1.00 88.99 1533 ALA A O 1
ATOM 1265 N N . ASN A 1 178 ? 11.563 5.128 -30.727 1.00 88.96 1534 ASN A N 1
ATOM 1266 C CA . ASN A 1 178 ? 11.312 4.759 -32.116 1.00 94.49 1534 ASN A CA 1
ATOM 1267 C C . ASN A 1 178 ? 11.110 3.259 -32.269 1.00 94.93 1534 ASN A C 1
ATOM 1268 O O . ASN A 1 178 ? 10.068 2.819 -32.743 1.00 98.75 1534 ASN A O 1
ATOM 1273 N N . SER A 1 179 ? 12.119 2.485 -31.856 1.00 91.96 1535 SER A N 1
ATOM 1274 C CA . SER A 1 179 ? 12.123 1.035 -32.024 1.00 91.70 1535 SER A CA 1
ATOM 1275 C C . SER A 1 179 ? 11.066 0.348 -31.161 1.00 88.98 1535 SER A C 1
ATOM 1276 O O . SER A 1 179 ? 10.603 -0.742 -31.502 1.00 90.71 1535 SER A O 1
ATOM 1279 N N . THR A 1 180 ? 10.684 0.989 -30.049 1.00 87.44 1536 THR A N 1
ATOM 1280 C CA . THR A 1 180 ? 9.585 0.507 -29.216 1.00 86.85 1536 THR A CA 1
ATOM 1281 C C . THR A 1 180 ? 8.238 0.755 -29.891 1.00 91.08 1536 THR A C 1
ATOM 1282 O O . THR A 1 180 ? 7.341 -0.084 -29.805 1.00 92.89 1536 THR A O 1
ATOM 1286 N N . ALA A 1 181 ? 8.106 1.906 -30.560 1.0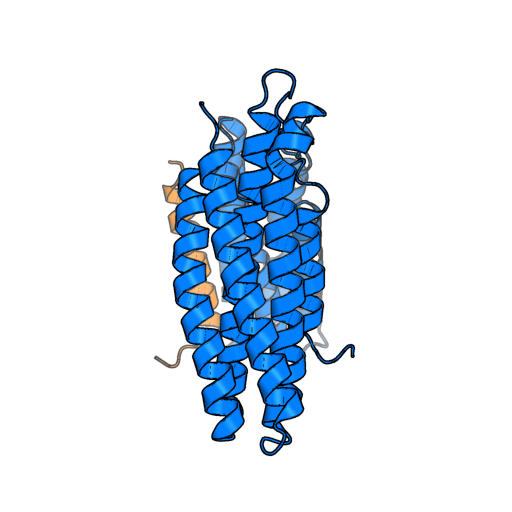0 95.67 1537 ALA A N 1
ATOM 1287 C CA . ALA A 1 181 ? 6.929 2.208 -31.377 1.00 100.44 1537 ALA A CA 1
ATOM 1288 C C . ALA A 1 181 ? 6.762 1.185 -32.511 1.00 104.19 1537 ALA A C 1
ATOM 1289 O O . ALA A 1 181 ? 5.645 0.768 -32.819 1.00 105.73 1537 ALA A O 1
ATOM 1291 N N . ASN A 1 182 ? 7.889 0.782 -33.110 1.00 106.12 1538 ASN A N 1
ATOM 1292 C CA . ASN A 1 182 ? 7.933 -0.237 -34.158 1.00 111.46 1538 ASN A CA 1
ATOM 1293 C C . ASN A 1 182 ? 7.522 -1.613 -33.637 1.00 109.80 1538 ASN A C 1
ATOM 1294 O O . ASN A 1 182 ? 6.817 -2.354 -34.321 1.00 112.87 1538 ASN A O 1
ATOM 1299 N N . LEU A 1 183 ? 7.983 -1.945 -32.425 1.00 105.95 1539 LEU A N 1
ATOM 1300 C CA . LEU A 1 183 ? 7.664 -3.206 -31.761 1.00 104.57 1539 LEU A CA 1
ATOM 1301 C C . LEU A 1 183 ? 6.176 -3.290 -31.417 1.00 105.10 1539 LEU A C 1
ATOM 1302 O O . LEU A 1 183 ? 5.503 -4.252 -31.786 1.00 106.92 1539 LEU A O 1
ATOM 1307 N N . VAL A 1 184 ? 5.675 -2.267 -30.714 1.00 102.61 1540 VAL A N 1
ATOM 1308 C CA . VAL A 1 184 ? 4.277 -2.203 -30.282 1.00 103.22 1540 VAL A CA 1
ATOM 1309 C C . VAL A 1 184 ? 3.325 -2.221 -31.484 1.00 109.72 1540 VAL A C 1
ATOM 1310 O O . VAL A 1 184 ? 2.204 -2.720 -31.383 1.00 112.49 1540 VAL A O 1
ATOM 1314 N N . LYS A 1 185 ? 3.791 -1.680 -32.617 1.00 113.92 1541 LYS A N 1
ATOM 1315 C CA . LYS A 1 185 ? 3.047 -1.675 -33.875 1.00 119.41 1541 LYS A CA 1
ATOM 1316 C C . LYS A 1 185 ? 2.839 -3.094 -34.419 1.00 121.84 1541 LYS A C 1
ATOM 1317 O O . LYS A 1 185 ? 1.700 -3.515 -34.643 1.00 125.24 1541 LYS A O 1
ATOM 1323 N N . THR A 1 186 ? 3.942 -3.826 -34.617 1.00 120.96 1542 THR A N 1
ATOM 1324 C CA . THR A 1 186 ? 3.894 -5.199 -35.133 1.00 123.76 1542 THR A CA 1
ATOM 1325 C C . THR A 1 186 ? 3.167 -6.157 -34.176 1.00 121.75 1542 THR A C 1
ATOM 1326 O O . THR A 1 186 ? 2.575 -7.145 -34.617 1.00 125.40 1542 THR A O 1
ATOM 1330 N N . ILE A 1 187 ? 3.216 -5.850 -32.873 1.00 116.85 1543 ILE A N 1
ATOM 1331 C CA . ILE A 1 187 ? 2.451 -6.573 -31.854 1.00 116.00 1543 ILE A CA 1
ATOM 1332 C C . ILE A 1 187 ? 0.950 -6.281 -31.978 1.00 118.09 1543 ILE A C 1
ATOM 1333 O O . ILE A 1 187 ? 0.126 -7.146 -31.692 1.00 118.08 1543 ILE A O 1
ATOM 1338 N N . LYS A 1 188 ? 0.609 -5.056 -32.398 1.00 120.05 1544 LYS A N 1
ATOM 1339 C CA . LYS A 1 188 ? -0.776 -4.664 -32.661 1.00 124.15 1544 LYS A CA 1
ATOM 1340 C C . LYS A 1 188 ? -1.307 -5.373 -33.909 1.00 129.32 1544 LYS A C 1
ATOM 1341 O O . LYS A 1 188 ? -2.469 -5.788 -33.944 1.00 130.71 1544 LYS A O 1
ATOM 1347 N N . ALA A 1 189 ? -0.444 -5.511 -34.923 1.00 131.81 1545 ALA A N 1
ATOM 1348 C CA . ALA A 1 189 ? -0.741 -6.303 -36.117 1.00 137.96 1545 ALA A CA 1
ATOM 1349 C C . ALA A 1 189 ? -0.973 -7.771 -35.747 1.00 139.05 1545 ALA A C 1
ATOM 1350 O O . ALA A 1 189 ? -1.919 -8.399 -36.232 1.00 144.17 1545 ALA A O 1
ATOM 1352 N N . LEU A 1 190 ? -0.100 -8.299 -34.879 1.00 135.95 1546 LEU A N 1
ATOM 1353 C CA . LEU A 1 190 ? -0.210 -9.656 -34.335 1.00 136.18 1546 LEU A CA 1
ATOM 1354 C C . LEU A 1 190 ? -1.500 -9.859 -33.532 1.00 136.88 1546 LEU A C 1
ATOM 1355 O O . LEU A 1 190 ? -2.066 -10.952 -33.528 1.00 138.98 1546 LEU A O 1
ATOM 1360 N N . ASP A 1 191 ? -1.943 -8.798 -32.846 1.00 136.37 1547 ASP A N 1
ATOM 1361 C CA . ASP A 1 191 ? -3.195 -8.790 -32.090 1.00 137.41 1547 ASP A CA 1
ATOM 1362 C C . ASP A 1 191 ? -4.394 -8.742 -33.039 1.00 142.29 1547 ASP A C 1
ATOM 1363 O O . ASP A 1 191 ? -5.475 -9.234 -32.707 1.00 143.40 1547 ASP A O 1
ATOM 1368 N N . GLY A 1 192 ? -4.190 -8.133 -34.214 1.00 144.94 1548 GLY A N 1
ATOM 1369 C CA . GLY A 1 192 ? -5.158 -8.133 -35.296 1.00 150.99 1548 GLY A CA 1
ATOM 1370 C C . GLY A 1 192 ? -5.328 -9.507 -35.925 1.00 153.36 1548 GLY A C 1
ATOM 1371 O O . GLY A 1 192 ? -6.453 -9.930 -36.195 1.00 157.67 1548 GLY A O 1
ATOM 1372 N N . ASP A 1 193 ? -4.203 -10.195 -36.159 1.00 151.13 1549 ASP A N 1
ATOM 1373 C CA . ASP A 1 193 ? -4.189 -11.549 -36.717 1.00 154.41 1549 ASP A CA 1
ATOM 1374 C C . ASP A 1 193 ? -3.004 -12.350 -36.169 1.00 150.05 1549 ASP A C 1
ATOM 1375 O O . ASP A 1 193 ? -1.868 -12.167 -36.608 1.00 150.42 1549 ASP A O 1
ATOM 1380 N N . PHE A 1 194 ? -3.287 -13.237 -35.206 1.00 147.32 1550 PHE A N 1
ATOM 1381 C CA . PHE A 1 194 ? -2.265 -14.033 -34.525 1.00 143.99 1550 PHE A CA 1
ATOM 1382 C C . PHE A 1 194 ? -1.779 -15.186 -35.409 1.00 147.04 1550 PHE A C 1
ATOM 1383 O O . PHE A 1 194 ? -2.399 -16.250 -35.451 1.00 150.14 1550 PHE A O 1
ATOM 1391 N N . THR A 1 195 ? -0.661 -14.954 -36.109 1.00 146.40 1551 THR A N 1
ATOM 1392 C CA . THR A 1 195 ? -0.066 -15.920 -37.032 1.00 151.06 1551 THR A CA 1
ATOM 1393 C C . THR A 1 195 ? 1.456 -15.966 -36.898 1.00 148.90 1551 THR A C 1
ATOM 1394 O O . THR A 1 195 ? 2.066 -15.050 -36.344 1.00 144.94 1551 THR A O 1
ATOM 1398 N N . GLU A 1 196 ? 2.053 -17.042 -37.426 1.00 152.92 1552 GLU A N 1
ATOM 1399 C CA . GLU A 1 196 ? 3.497 -17.287 -37.377 1.00 151.94 1552 GLU A CA 1
ATOM 1400 C C . GLU A 1 196 ? 4.310 -16.130 -37.960 1.00 150.81 1552 GLU A C 1
ATOM 1401 O O . GLU A 1 196 ? 5.321 -15.728 -37.383 1.00 146.95 1552 GLU A O 1
ATOM 1407 N N . GLU A 1 197 ? 3.863 -15.614 -39.112 1.00 154.91 1553 GLU A N 1
ATOM 1408 C CA . GLU A 1 197 ? 4.504 -14.490 -39.796 1.00 154.74 1553 GLU A CA 1
ATOM 1409 C C . GLU A 1 197 ? 4.640 -13.288 -38.862 1.00 146.66 1553 GLU A C 1
ATOM 1410 O O . GLU A 1 197 ? 5.733 -12.738 -38.700 1.00 144.73 1553 GLU A O 1
ATOM 1416 N N . ASN A 1 198 ? 3.516 -12.904 -38.245 1.00 143.12 1554 ASN A N 1
ATOM 1417 C CA . ASN A 1 198 ? 3.442 -11.761 -37.335 1.00 137.54 1554 ASN A CA 1
ATOM 1418 C C . ASN A 1 198 ? 4.310 -11.928 -36.090 1.00 131.43 1554 ASN A C 1
ATOM 1419 O O . ASN A 1 198 ? 4.850 -10.951 -35.577 1.00 126.82 1554 ASN A O 1
ATOM 1424 N N . ARG A 1 199 ? 4.432 -13.173 -35.616 1.00 131.94 1555 ARG A N 1
ATOM 1425 C CA . ARG A 1 199 ? 5.204 -13.554 -34.400 1.00 129.06 1555 ARG A CA 1
ATOM 1426 C C . ARG A 1 199 ? 6.708 -13.502 -34.706 1.00 128.02 1555 ARG A C 1
ATOM 1427 O O . ARG A 1 199 ? 7.466 -13.012 -33.842 1.00 124.60 1555 ARG A O 1
ATOM 1435 N N . ALA A 1 200 ? 7.115 -13.989 -35.883 1.00 131.17 1556 ALA A N 1
ATOM 1436 C CA . ALA A 1 200 ? 8.505 -13.924 -36.339 1.00 131.47 1556 ALA A CA 1
ATOM 1437 C C . ALA A 1 200 ? 8.932 -12.481 -36.619 1.00 128.37 1556 ALA A C 1
ATOM 1438 O O . ALA A 1 200 ? 10.084 -12.108 -36.369 1.00 125.63 1556 ALA A O 1
ATOM 1440 N N . GLN A 1 201 ? 7.993 -11.682 -37.142 1.00 127.91 1557 GLN A N 1
ATOM 1441 C CA . GLN A 1 201 ? 8.203 -10.254 -37.377 1.00 126.28 1557 GLN A CA 1
ATOM 1442 C C . GLN A 1 201 ? 8.438 -9.523 -36.054 1.00 119.60 1557 GLN A C 1
ATOM 1443 O O . GLN A 1 201 ? 9.308 -8.654 -35.964 1.00 119.01 1557 GLN A O 1
ATOM 1449 N N . CYS A 1 202 ? 7.652 -9.890 -35.034 1.00 115.81 1558 CYS A N 1
ATOM 1450 C CA . CYS A 1 202 ? 7.782 -9.349 -33.681 1.00 109.35 1558 CYS A CA 1
ATOM 1451 C C . CYS A 1 202 ? 9.136 -9.685 -33.064 1.00 107.51 1558 CYS A C 1
ATOM 1452 O O . CYS A 1 202 ? 9.741 -8.839 -32.406 1.00 102.94 1558 CYS A O 1
ATOM 1455 N N . ARG A 1 203 ? 9.604 -10.920 -33.284 1.00 110.63 1559 ARG A N 1
ATOM 1456 C CA . ARG A 1 203 ? 10.925 -11.414 -32.800 1.00 111.65 1559 ARG A CA 1
ATOM 1457 C C . ARG A 1 203 ? 12.049 -10.619 -33.481 1.00 111.99 1559 ARG A C 1
ATOM 1458 O O . ARG A 1 203 ? 13.085 -10.393 -32.824 1.00 110.97 1559 ARG A O 1
ATOM 1466 N N . ALA A 1 204 ? 11.854 -10.219 -34.743 1.00 114.00 1560 ALA A N 1
ATOM 1467 C CA . ALA A 1 204 ? 12.797 -9.347 -35.439 1.00 114.05 1560 ALA A CA 1
ATOM 1468 C C . ALA A 1 204 ? 12.794 -7.951 -34.814 1.00 108.35 1560 ALA A C 1
ATOM 1469 O O . ALA A 1 204 ? 13.851 -7.406 -34.492 1.00 106.65 1560 ALA A O 1
ATOM 1471 N N . ALA A 1 205 ? 11.589 -7.401 -34.621 1.00 105.34 1561 ALA A N 1
ATOM 1472 C CA . ALA A 1 205 ? 11.379 -6.039 -34.119 1.00 101.47 1561 ALA A CA 1
ATOM 1473 C C . ALA A 1 205 ? 12.052 -5.725 -32.771 1.00 96.79 1561 ALA A C 1
ATOM 1474 O O . ALA A 1 205 ? 12.300 -4.559 -32.460 1.00 95.73 1561 ALA A O 1
ATOM 1476 N N . THR A 1 206 ? 12.330 -6.767 -31.978 1.00 94.52 1562 THR A N 1
ATOM 1477 C CA . THR A 1 206 ? 13.001 -6.631 -30.685 1.00 90.24 1562 THR A CA 1
ATOM 1478 C C . THR A 1 206 ? 14.501 -6.336 -30.811 1.00 91.01 1562 THR A C 1
ATOM 1479 O O . THR A 1 206 ? 15.086 -5.698 -29.928 1.00 88.34 1562 THR A O 1
ATOM 1483 N N . ALA A 1 207 ? 15.112 -6.806 -31.907 1.00 95.22 1563 ALA A N 1
ATOM 1484 C CA . ALA A 1 207 ? 16.548 -6.637 -32.153 1.00 97.17 1563 ALA A CA 1
ATOM 1485 C C . ALA A 1 207 ? 17.007 -5.181 -32.073 1.00 95.37 1563 ALA A C 1
ATOM 1486 O O . ALA A 1 207 ? 17.893 -4.865 -31.281 1.00 94.91 1563 ALA A O 1
ATOM 1488 N N . PRO A 1 208 ? 16.425 -4.247 -32.866 1.00 95.19 1564 PRO A N 1
ATOM 1489 C CA . PRO A 1 208 ? 16.835 -2.841 -32.825 1.00 93.69 1564 PRO A CA 1
ATOM 1490 C C . PRO A 1 208 ? 16.584 -2.166 -31.466 1.00 88.49 1564 PRO A C 1
ATOM 1491 O O . PRO A 1 208 ? 17.340 -1.273 -31.123 1.00 87.88 1564 PRO A O 1
ATOM 1495 N N . LEU A 1 209 ? 15.546 -2.596 -30.739 1.00 84.96 1565 LEU A N 1
ATOM 1496 C CA . LEU A 1 209 ? 15.251 -2.076 -29.405 1.00 80.70 1565 LEU A CA 1
ATOM 1497 C C . LEU A 1 209 ? 16.319 -2.507 -28.403 1.00 79.80 1565 LEU A C 1
ATOM 1498 O O . LEU A 1 209 ? 16.809 -1.688 -27.622 1.00 76.59 1565 LEU A O 1
ATOM 1503 N N . LEU A 1 210 ? 16.672 -3.797 -28.434 1.00 81.68 1566 LEU A N 1
ATOM 1504 C CA . LEU A 1 210 ? 17.696 -4.345 -27.548 1.00 82.54 1566 LEU A CA 1
ATOM 1505 C C . LEU A 1 210 ? 19.067 -3.731 -27.830 1.00 84.59 1566 LEU A C 1
ATOM 1506 O O . LEU A 1 210 ? 19.823 -3.441 -26.900 1.00 85.67 1566 LEU A O 1
ATOM 1511 N N . GLU A 1 211 ? 19.371 -3.522 -29.117 1.00 86.50 1567 GLU A N 1
ATOM 1512 C CA . GLU A 1 211 ? 20.584 -2.829 -29.542 1.00 88.69 1567 GLU A CA 1
ATOM 1513 C C . GLU A 1 211 ? 20.628 -1.402 -28.998 1.00 86.08 1567 GLU A C 1
ATOM 1514 O O . GLU A 1 211 ? 21.643 -0.980 -28.449 1.00 86.32 1567 GLU A O 1
ATOM 1520 N N . ALA A 1 212 ? 19.516 -0.673 -29.160 1.00 84.14 1568 ALA A N 1
ATOM 1521 C CA . ALA A 1 212 ? 19.370 0.704 -28.681 1.00 82.75 1568 ALA A CA 1
ATOM 1522 C C . ALA A 1 212 ? 19.557 0.815 -27.165 1.00 81.48 1568 ALA A C 1
ATOM 1523 O O . ALA A 1 212 ? 20.236 1.726 -26.681 1.00 80.76 1568 ALA A O 1
ATOM 1525 N N . VAL A 1 213 ? 18.943 -0.118 -26.427 1.00 80.85 1569 VAL A N 1
ATOM 1526 C CA . VAL A 1 213 ? 19.071 -0.193 -24.974 1.00 80.20 1569 VAL A CA 1
ATOM 1527 C C . VAL A 1 213 ? 20.524 -0.491 -24.586 1.00 83.71 1569 VAL A C 1
ATOM 1528 O O . VAL A 1 213 ? 21.062 0.123 -23.662 1.00 84.73 1569 VAL A O 1
ATOM 1532 N N . ASP A 1 214 ? 21.150 -1.426 -25.311 1.00 87.53 1570 ASP A N 1
ATOM 1533 C CA . ASP A 1 214 ? 22.543 -1.808 -25.087 1.00 91.33 1570 ASP A CA 1
ATOM 1534 C C . ASP A 1 214 ? 23.507 -0.640 -25.320 1.00 92.20 1570 ASP A C 1
ATOM 1535 O O . ASP A 1 214 ? 24.452 -0.457 -24.558 1.00 92.94 1570 ASP A O 1
ATOM 1540 N N . ASN A 1 215 ? 23.257 0.139 -26.380 1.00 93.56 1571 ASN A N 1
ATOM 1541 C CA . ASN A 1 215 ? 24.040 1.337 -26.688 1.00 96.29 1571 ASN A CA 1
ATOM 1542 C C . ASN A 1 215 ? 23.968 2.343 -25.544 1.00 95.53 1571 ASN A C 1
ATOM 1543 O O . ASN A 1 215 ? 24.999 2.769 -25.013 1.00 99.25 1571 ASN A O 1
ATOM 1548 N N . LEU A 1 216 ? 22.734 2.704 -25.168 1.00 91.79 1572 LEU A N 1
ATOM 1549 C CA . LEU A 1 216 ? 22.466 3.627 -24.069 1.00 88.24 1572 LEU A CA 1
ATOM 1550 C C . LEU A 1 216 ? 23.153 3.175 -22.784 1.00 88.72 1572 LEU A C 1
ATOM 1551 O O . LEU A 1 216 ? 23.689 3.998 -22.047 1.00 88.23 1572 LEU A O 1
ATOM 1556 N N . SER A 1 217 ? 23.126 1.861 -22.530 1.00 90.65 1573 SER A N 1
ATOM 1557 C CA . SER A 1 217 ? 23.799 1.251 -21.385 1.00 93.48 1573 SER A CA 1
ATOM 1558 C C . SER A 1 217 ? 25.293 1.553 -21.399 1.00 97.26 1573 SER A C 1
ATOM 1559 O O . SER A 1 217 ? 25.836 2.061 -20.416 1.00 98.89 1573 SER A O 1
ATOM 1562 N N . ALA A 1 218 ? 25.942 1.242 -22.528 1.00 99.16 1574 ALA A N 1
ATOM 1563 C CA . ALA A 1 218 ? 27.368 1.491 -22.730 1.00 102.09 1574 ALA A CA 1
ATOM 1564 C C . ALA A 1 218 ? 27.719 2.959 -22.500 1.00 101.80 1574 ALA A C 1
ATOM 1565 O O . ALA A 1 218 ? 28.725 3.265 -21.860 1.00 105.49 1574 ALA A O 1
ATOM 1567 N N . PHE A 1 219 ? 26.877 3.858 -23.023 1.00 99.23 1575 PHE A N 1
ATOM 1568 C CA . PHE A 1 219 ? 27.084 5.297 -22.892 1.00 100.70 1575 PHE A CA 1
ATOM 1569 C C . PHE A 1 219 ? 26.951 5.768 -21.443 1.00 100.66 1575 PHE A C 1
ATOM 1570 O O . PHE A 1 219 ? 27.796 6.514 -20.950 1.00 103.60 1575 PHE A O 1
ATOM 1578 N N . ALA A 1 220 ? 25.884 5.319 -20.772 1.00 98.86 1576 ALA A N 1
ATOM 1579 C CA . ALA A 1 220 ? 25.588 5.690 -19.388 1.00 97.87 1576 ALA A CA 1
ATOM 1580 C C . ALA A 1 220 ? 26.611 5.140 -18.390 1.00 102.12 1576 ALA A C 1
ATOM 1581 O O . ALA A 1 220 ? 26.828 5.735 -17.334 1.00 102.46 1576 ALA A O 1
ATOM 1583 N N . SER A 1 221 ? 27.227 4.001 -18.735 1.00 106.00 1577 SER A N 1
ATOM 1584 C CA . SER A 1 221 ? 28.248 3.348 -17.909 1.00 111.41 1577 SER A CA 1
ATOM 1585 C C . SER A 1 221 ? 29.439 4.263 -17.618 1.00 112.49 1577 SER A C 1
ATOM 1586 O O . SER A 1 221 ? 30.040 4.181 -16.545 1.00 113.78 1577 SER A O 1
ATOM 1589 N N . ASN A 1 222 ? 29.771 5.117 -18.594 1.00 110.27 1578 ASN A N 1
ATOM 1590 C CA . ASN A 1 222 ? 30.868 6.080 -18.511 1.00 111.98 1578 ASN A CA 1
ATOM 1591 C C . ASN A 1 222 ? 30.951 6.743 -17.137 1.00 111.10 1578 ASN A C 1
ATOM 1592 O O . ASN A 1 222 ? 29.990 7.373 -16.693 1.00 109.05 1578 ASN A O 1
ATOM 1597 N N . PRO A 1 223 ? 32.102 6.645 -16.429 1.00 113.44 1579 PRO A N 1
ATOM 1598 C CA . PRO A 1 223 ? 32.194 7.093 -15.037 1.00 114.67 1579 PRO A CA 1
ATOM 1599 C C . PRO A 1 223 ? 32.010 8.609 -14.865 1.00 113.03 1579 PRO A C 1
ATOM 1600 O O . PRO A 1 223 ? 31.766 9.040 -13.753 1.00 115.15 1579 PRO A O 1
ATOM 1604 N N . GLU A 1 224 ? 32.122 9.368 -15.961 1.00 110.57 1580 GLU A N 1
ATOM 1605 C CA . GLU A 1 224 ? 31.865 10.802 -15.967 1.00 109.18 1580 GLU A CA 1
ATOM 1606 C C . GLU A 1 224 ? 30.395 11.132 -15.679 1.00 103.57 1580 GLU A C 1
ATOM 1607 O O . GLU A 1 224 ? 30.100 12.195 -15.136 1.00 103.71 1580 GLU A O 1
ATOM 1613 N N . PHE A 1 225 ? 29.486 10.215 -16.040 1.00 99.26 1581 PHE A N 1
ATOM 1614 C CA . PHE A 1 225 ? 28.044 10.406 -15.839 1.00 95.49 1581 PHE A CA 1
ATOM 1615 C C . PHE A 1 225 ? 27.510 9.874 -14.502 1.00 96.63 1581 PHE A C 1
ATOM 1616 O O . PHE A 1 225 ? 26.354 10.129 -14.150 1.00 94.20 1581 PHE A O 1
ATOM 1624 N N . SER A 1 226 ? 28.349 9.135 -13.767 1.00 100.41 1582 SER A N 1
ATOM 1625 C CA . SER A 1 226 ? 27.971 8.557 -12.480 1.00 103.48 1582 SER A CA 1
ATOM 1626 C C . SER A 1 226 ? 28.011 9.606 -11.369 1.00 106.79 1582 SER A C 1
ATOM 1627 O O . SER A 1 226 ? 28.644 10.655 -11.513 1.00 108.42 1582 SER A O 1
ATOM 1630 N N . SER A 1 227 ? 27.330 9.303 -10.258 1.00 108.54 1583 SER A N 1
ATOM 1631 C CA . SER A 1 227 ? 27.271 10.178 -9.093 1.00 112.29 1583 SER A CA 1
ATOM 1632 C C . SER A 1 227 ? 28.543 10.057 -8.261 1.00 117.36 1583 SER A C 1
ATOM 1633 O O . SER A 1 227 ? 29.140 8.983 -8.181 1.00 118.29 1583 SER A O 1
ATOM 1636 N N . VAL A 1 228 ? 28.943 11.176 -7.649 1.00 120.76 1584 VAL A N 1
ATOM 1637 C CA . VAL A 1 228 ? 30.052 11.231 -6.704 1.00 126.53 1584 VAL A CA 1
ATOM 1638 C C . VAL A 1 228 ? 29.514 11.825 -5.406 1.00 131.49 1584 VAL A C 1
ATOM 1639 O O . VAL A 1 228 ? 28.894 12.887 -5.428 1.00 130.04 1584 VAL A O 1
ATOM 1643 N N . PRO A 1 229 ? 29.718 11.167 -4.240 1.00 54.78 1585 PRO A N 1
ATOM 1644 C CA . PRO A 1 229 ? 29.199 11.679 -2.972 1.00 53.78 1585 PRO A CA 1
ATOM 1645 C C . PRO A 1 229 ? 29.945 12.946 -2.530 1.00 53.57 1585 PRO A C 1
ATOM 1646 O O . PRO A 1 229 ? 31.105 13.093 -2.875 1.00 53.03 1585 PRO A O 1
ATOM 1650 N N . ALA A 1 230 ? 29.255 13.825 -1.798 1.00 54.09 1586 ALA A N 1
ATOM 1651 C CA . ALA A 1 230 ? 29.818 15.087 -1.342 1.00 55.15 1586 ALA A CA 1
ATOM 1652 C C . ALA A 1 230 ? 30.713 14.864 -0.131 1.00 55.87 1586 ALA A C 1
ATOM 1653 O O . ALA A 1 230 ? 30.468 13.964 0.672 1.00 58.15 1586 ALA A O 1
ATOM 1655 N N . GLN A 1 231 ? 31.763 15.685 -0.022 1.00 56.29 1587 GLN A N 1
ATOM 1656 C CA . GLN A 1 231 ? 32.568 15.790 1.186 1.00 56.96 1587 GLN A CA 1
ATOM 1657 C C . GLN A 1 231 ? 31.849 16.791 2.083 1.00 56.23 1587 GLN A C 1
ATOM 1658 O O . GLN A 1 231 ? 32.007 17.996 1.917 1.00 56.79 1587 GLN A O 1
ATOM 1664 N N . ILE A 1 232 ? 31.032 16.278 3.010 1.00 55.27 1588 ILE A N 1
ATOM 1665 C CA . ILE A 1 232 ? 30.267 17.106 3.940 1.00 55.43 1588 ILE A CA 1
ATOM 1666 C C . ILE A 1 232 ? 31.005 17.236 5.273 1.00 55.54 1588 ILE A C 1
ATOM 1667 O O . ILE A 1 232 ? 31.294 16.238 5.934 1.00 55.44 1588 ILE A O 1
ATOM 1672 N N . SER A 1 233 ? 31.291 18.487 5.654 1.00 56.82 1589 SER A N 1
ATOM 1673 C CA . SER A 1 233 ? 32.038 18.820 6.861 1.00 57.28 1589 SER A CA 1
ATOM 1674 C C . SER A 1 233 ? 31.223 18.565 8.127 1.00 57.53 1589 SER A C 1
ATOM 1675 O O . SER A 1 233 ? 29.993 18.574 8.088 1.00 58.68 1589 SER A O 1
ATOM 1678 N N . PRO A 1 234 ? 31.883 18.352 9.290 1.00 57.49 1590 PRO A N 1
ATOM 1679 C CA . PRO A 1 234 ? 31.176 18.226 10.566 1.00 57.09 1590 PRO A CA 1
ATOM 1680 C C . PRO A 1 234 ? 30.228 19.407 10.831 1.00 56.51 1590 PRO A C 1
ATOM 1681 O O . PRO A 1 234 ? 29.166 19.183 11.382 1.00 57.78 1590 PRO A O 1
ATOM 1685 N N . GLU A 1 235 ? 30.632 20.616 10.425 1.00 55.11 1591 GLU A N 1
ATOM 1686 C CA . GLU A 1 235 ? 29.825 21.825 10.576 1.00 53.30 1591 GLU A CA 1
ATOM 1687 C C . GLU A 1 235 ? 28.552 21.732 9.738 1.00 51.08 1591 GLU A C 1
ATOM 1688 O O . GLU A 1 235 ? 27.462 22.039 10.226 1.00 50.44 1591 GLU A O 1
ATOM 1694 N N . GLY A 1 236 ? 28.708 21.306 8.478 1.00 49.54 1592 GLY A N 1
ATOM 1695 C CA . GLY A 1 236 ? 27.597 21.071 7.572 1.00 49.17 1592 GLY A CA 1
ATOM 1696 C C . GLY A 1 236 ? 26.609 20.054 8.118 1.00 50.11 1592 GLY A C 1
ATOM 1697 O O . GLY A 1 236 ? 25.392 20.270 8.064 1.00 48.81 1592 GLY A O 1
ATOM 1698 N N . ARG A 1 237 ? 27.142 18.948 8.653 1.00 51.69 1593 ARG A N 1
ATOM 1699 C CA . ARG A 1 237 ? 26.362 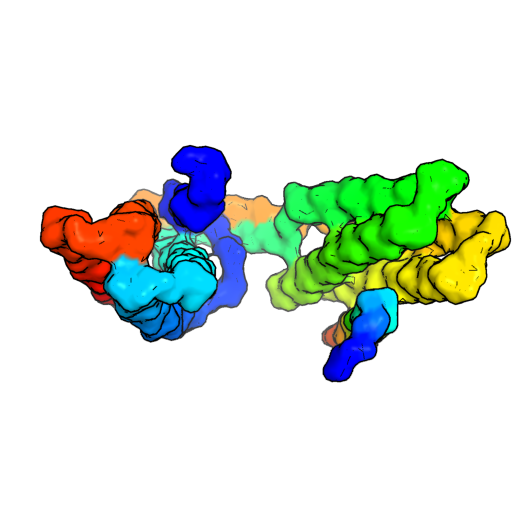17.857 9.301 1.00 52.15 1593 ARG A CA 1
ATOM 1700 C C . ARG A 1 237 ? 25.537 18.437 10.456 1.00 50.30 1593 ARG A C 1
ATOM 1701 O O . ARG A 1 237 ? 24.331 18.126 10.534 1.00 50.42 1593 ARG A O 1
ATOM 1709 N N . ALA A 1 238 ? 26.175 19.241 11.314 1.00 48.76 1594 ALA A N 1
ATOM 1710 C CA . ALA A 1 238 ? 25.517 19.893 12.442 1.00 48.16 1594 ALA A CA 1
ATOM 1711 C C . ALA A 1 238 ? 24.391 20.807 11.973 1.00 48.43 1594 ALA A C 1
ATOM 1712 O O . ALA A 1 238 ? 23.321 20.835 12.579 1.00 49.78 1594 ALA A O 1
ATOM 1714 N N . ALA A 1 239 ? 24.647 21.545 10.886 1.00 49.77 1595 ALA A N 1
ATOM 1715 C CA . ALA A 1 239 ? 23.675 22.462 10.288 1.00 49.82 1595 ALA A CA 1
ATOM 1716 C C . ALA A 1 239 ? 22.392 21.766 9.826 1.00 50.05 1595 ALA A C 1
ATOM 1717 O O . ALA A 1 239 ? 21.300 22.301 10.012 1.00 49.10 1595 ALA A O 1
ATOM 1719 N N . MET A 1 240 ? 22.533 20.574 9.229 1.00 51.24 1596 MET A N 1
ATOM 1720 C CA . MET A 1 240 ? 21.399 19.848 8.642 1.00 52.73 1596 MET A CA 1
ATOM 1721 C C . MET A 1 240 ? 20.633 18.935 9.612 1.00 51.57 1596 MET A C 1
ATOM 1722 O O . MET A 1 240 ? 19.532 18.474 9.288 1.00 52.71 1596 MET A O 1
ATOM 1727 N N . GLU A 1 241 ? 21.208 18.683 10.794 1.00 49.91 1597 GLU A N 1
ATOM 1728 C CA . GLU A 1 241 ? 20.615 17.762 11.768 1.00 50.45 1597 GLU A CA 1
ATOM 1729 C C . GLU A 1 241 ? 19.162 18.080 12.119 1.00 48.52 1597 GLU A C 1
ATOM 1730 O O . GLU A 1 241 ? 18.314 17.195 12.057 1.00 49.11 1597 GLU A O 1
ATOM 1736 N N . PRO A 1 242 ? 18.817 19.338 12.482 1.00 48.03 1598 PRO A N 1
ATOM 1737 C CA . PRO A 1 242 ? 17.441 19.680 12.857 1.00 47.10 1598 PRO A CA 1
ATOM 1738 C C . PRO A 1 242 ? 16.399 19.295 11.792 1.00 48.59 1598 PRO A C 1
ATOM 1739 O O . PRO A 1 242 ? 15.353 18.774 12.159 1.00 49.46 1598 PRO A O 1
ATOM 1743 N N . ILE A 1 243 ? 16.715 19.543 10.515 1.00 48.32 1599 ILE A N 1
ATOM 1744 C CA . ILE A 1 243 ? 15.857 19.184 9.387 1.00 48.71 1599 ILE A CA 1
ATOM 1745 C C . ILE A 1 243 ? 15.662 17.667 9.357 1.00 49.90 1599 ILE A C 1
ATOM 1746 O O . ILE A 1 243 ? 14.529 17.176 9.276 1.00 52.43 1599 ILE A O 1
ATOM 1751 N N . VAL A 1 244 ? 16.777 16.932 9.433 1.00 49.05 1600 VAL A N 1
ATOM 1752 C CA . VAL A 1 244 ? 16.759 15.471 9.410 1.00 49.34 1600 VAL A CA 1
ATOM 1753 C C . VAL A 1 244 ? 15.924 14.892 10.565 1.00 49.89 1600 VAL A C 1
ATOM 1754 O O . VAL A 1 244 ? 15.064 14.039 10.339 1.00 50.64 1600 VAL A O 1
ATOM 1758 N N . ILE A 1 245 ? 16.175 15.375 11.789 1.00 48.41 1601 ILE A N 1
ATOM 1759 C CA . ILE A 1 245 ? 15.476 14.907 12.989 1.00 49.61 1601 ILE A CA 1
ATOM 1760 C C . ILE A 1 245 ? 13.972 15.190 12.908 1.00 49.93 1601 ILE A C 1
ATOM 1761 O O . ILE A 1 245 ? 13.154 14.310 13.200 1.00 49.48 1601 ILE A O 1
ATOM 1766 N N . SER A 1 246 ? 13.619 16.419 12.512 1.00 50.67 1602 SER A N 1
ATOM 1767 C CA . SER A 1 246 ? 12.224 16.819 12.329 1.00 52.67 1602 SER A CA 1
ATOM 1768 C C . SER A 1 246 ? 11.508 15.916 11.321 1.00 53.24 1602 SER A C 1
ATOM 1769 O O . SER A 1 246 ? 10.383 15.462 11.568 1.00 53.66 1602 SER A O 1
ATOM 1772 N N . ALA A 1 247 ? 12.175 15.661 10.190 1.00 51.53 1603 ALA A N 1
ATOM 1773 C CA . ALA A 1 247 ? 11.643 14.816 9.126 1.00 51.84 1603 ALA A CA 1
ATOM 1774 C C . ALA A 1 247 ? 11.424 13.381 9.600 1.00 51.76 1603 ALA A C 1
ATOM 1775 O O . ALA A 1 247 ? 10.395 12.777 9.301 1.00 53.06 1603 ALA A O 1
ATOM 1777 N N . LYS A 1 248 ? 12.407 12.843 10.333 1.00 51.70 1604 LYS A N 1
ATOM 1778 C CA . LYS A 1 248 ? 12.334 11.497 10.900 1.00 50.24 1604 LYS A CA 1
ATOM 1779 C C . LYS A 1 248 ? 11.161 11.355 11.865 1.00 50.63 1604 LYS A C 1
ATOM 1780 O O . LYS A 1 248 ? 10.388 10.402 11.767 1.00 52.39 1604 LYS A O 1
ATOM 1786 N N . THR A 1 249 ? 11.041 12.309 12.797 1.00 49.86 1605 THR A N 1
ATOM 1787 C CA . THR A 1 249 ? 9.966 12.312 13.789 1.00 50.94 1605 THR A CA 1
ATOM 1788 C C . THR A 1 249 ? 8.600 12.382 13.111 1.00 52.07 1605 THR A C 1
ATOM 1789 O O . THR A 1 249 ? 7.663 11.671 13.496 1.00 53.62 1605 THR A O 1
ATOM 1793 N N . MET A 1 250 ? 8.503 13.246 12.096 1.00 54.43 1606 MET A N 1
ATOM 1794 C CA . MET A 1 250 ? 7.313 13.365 11.259 1.00 56.75 1606 MET A CA 1
ATOM 1795 C C . MET A 1 250 ? 6.890 11.992 10.712 1.00 54.74 1606 MET A C 1
ATOM 1796 O O . MET A 1 250 ? 5.722 11.606 10.816 1.00 55.21 1606 MET A O 1
ATOM 1801 N N . LEU A 1 251 ? 7.860 11.255 10.155 1.00 53.58 1607 LEU A N 1
ATOM 1802 C CA . LEU A 1 251 ? 7.635 9.912 9.614 1.00 53.37 1607 LEU A CA 1
ATOM 1803 C C . LEU A 1 251 ? 7.210 8.893 10.677 1.00 52.61 1607 LEU A C 1
ATOM 1804 O O . LEU A 1 251 ? 6.321 8.080 10.427 1.00 53.52 1607 LEU A O 1
ATOM 1809 N N . GLU A 1 252 ? 7.854 8.937 11.850 1.00 52.40 1608 GLU A N 1
ATOM 1810 C CA . GLU A 1 252 ? 7.500 8.062 12.972 1.00 52.53 1608 GLU A CA 1
ATOM 1811 C C . GLU A 1 252 ? 6.037 8.243 13.346 1.00 52.28 1608 GLU A C 1
ATOM 1812 O O . GLU A 1 252 ? 5.261 7.278 13.371 1.00 54.81 1608 GLU A O 1
ATOM 1818 N N . SER A 1 253 ? 5.665 9.494 13.632 1.00 51.33 1609 SER A N 1
ATOM 1819 C CA . SER A 1 253 ? 4.310 9.823 14.047 1.00 52.66 1609 SER A CA 1
ATOM 1820 C C . SER A 1 253 ? 3.269 9.562 12.957 1.00 52.92 1609 SER A C 1
ATOM 1821 O O . SER A 1 253 ? 2.144 9.189 13.265 1.00 54.84 1609 SER A O 1
ATOM 1824 N N . ALA A 1 254 ? 3.651 9.756 11.688 1.00 51.54 1610 ALA A N 1
ATOM 1825 C CA . ALA A 1 254 ? 2.760 9.493 10.555 1.00 51.34 1610 ALA A CA 1
ATOM 1826 C C . ALA A 1 254 ? 2.454 7.991 10.415 1.00 51.89 1610 ALA A C 1
ATOM 1827 O O . ALA A 1 254 ? 1.300 7.594 10.184 1.00 50.63 1610 ALA A O 1
ATOM 1829 N N . GLY A 1 255 ? 3.499 7.166 10.558 1.00 50.98 1611 GLY A N 1
ATOM 1830 C CA . GLY A 1 255 ? 3.376 5.720 10.586 1.00 49.01 1611 GLY A CA 1
ATOM 1831 C C . GLY A 1 255 ? 2.472 5.282 11.719 1.00 49.07 1611 GLY A C 1
ATOM 1832 O O . GLY A 1 255 ? 1.590 4.439 11.529 1.00 49.33 1611 GLY A O 1
ATOM 1833 N N . GLY A 1 256 ? 2.691 5.871 12.901 1.00 48.76 1612 GLY A N 1
ATOM 1834 C CA . GLY A 1 256 ? 1.839 5.656 14.058 1.00 48.88 1612 GLY A CA 1
ATOM 1835 C C . GLY A 1 256 ? 0.380 5.996 13.789 1.00 48.85 1612 GLY A C 1
ATOM 1836 O O . GLY A 1 256 ? -0.521 5.261 14.195 1.00 46.93 1612 GLY A O 1
ATOM 1837 N N . LEU A 1 257 ? 0.160 7.118 13.093 1.00 49.61 1613 LEU A N 1
ATOM 1838 C CA . LEU A 1 257 ? -1.169 7.596 12.729 1.00 50.77 1613 LEU A CA 1
ATOM 1839 C C . LEU A 1 257 ? -1.886 6.593 11.832 1.00 49.69 1613 LEU A C 1
ATOM 1840 O O . LEU A 1 257 ? -3.029 6.237 12.096 1.00 47.74 1613 LEU A O 1
ATOM 1845 N N . ILE A 1 258 ? -1.201 6.147 10.772 1.00 50.19 1614 ILE A N 1
ATOM 1846 C CA . ILE A 1 258 ? -1.749 5.168 9.828 1.00 51.58 1614 ILE A CA 1
ATOM 1847 C C . ILE A 1 258 ? -2.100 3.852 10.534 1.00 51.29 1614 ILE A C 1
ATOM 1848 O O . ILE A 1 258 ? -3.234 3.359 10.435 1.00 51.47 1614 ILE A O 1
ATOM 1853 N N . GLN A 1 259 ? -1.117 3.302 11.254 1.00 51.69 1615 GLN A N 1
ATOM 1854 C CA . GLN A 1 259 ? -1.258 2.046 11.987 1.00 51.90 1615 GLN A CA 1
ATOM 1855 C C . GLN A 1 259 ? -2.475 2.057 12.913 1.00 49.74 1615 GLN A C 1
ATOM 1856 O O . GLN A 1 259 ? -3.280 1.127 12.898 1.00 49.05 1615 GLN A O 1
ATOM 1862 N N . THR A 1 260 ? -2.599 3.126 13.709 1.00 50.04 1616 THR A N 1
ATOM 1863 C CA . THR A 1 260 ? -3.721 3.318 14.627 1.00 50.23 1616 THR A CA 1
ATOM 1864 C C . THR A 1 260 ? -5.037 3.523 13.877 1.00 49.90 1616 THR A C 1
ATOM 1865 O O . THR A 1 260 ? -6.082 3.052 14.321 1.00 49.97 1616 THR A O 1
ATOM 1869 N N . ALA A 1 261 ? -4.971 4.229 12.742 1.00 49.30 1617 ALA A N 1
ATOM 1870 C CA . ALA A 1 261 ? -6.141 4.558 11.926 1.00 49.49 1617 ALA A CA 1
ATOM 1871 C C . ALA A 1 261 ? -6.803 3.333 11.296 1.00 50.61 1617 ALA A C 1
ATOM 1872 O O . ALA A 1 261 ? -8.022 3.306 11.143 1.00 51.35 1617 ALA A O 1
ATOM 1874 N N . ARG A 1 262 ? -5.995 2.333 10.921 1.00 51.28 1618 ARG A N 1
ATOM 1875 C CA . ARG A 1 262 ? -6.485 1.028 10.393 1.00 52.57 1618 ARG A CA 1
ATOM 1876 C C . ARG A 1 262 ? -7.298 0.311 11.480 1.00 50.98 1618 ARG A C 1
ATOM 1877 O O . ARG A 1 262 ? -8.429 -0.150 11.180 1.00 50.81 1618 ARG A O 1
ATOM 1885 N N . ALA A 1 263 ? -6.736 0.226 12.692 1.00 50.13 1619 ALA A N 1
ATOM 1886 C CA . ALA A 1 263 ? -7.389 -0.392 13.845 1.00 49.25 1619 ALA A CA 1
ATOM 1887 C C . ALA A 1 263 ? -8.733 0.266 14.144 1.00 48.97 1619 ALA A C 1
ATOM 1888 O O . ALA A 1 263 ? -9.695 -0.410 14.500 1.00 50.07 1619 ALA A O 1
ATOM 1890 N N . LEU A 1 264 ? -8.781 1.595 13.997 1.00 48.59 1620 LEU A N 1
ATOM 1891 C CA . LEU A 1 264 ? -9.990 2.382 14.213 1.00 48.96 1620 LEU A CA 1
ATOM 1892 C C . LEU A 1 264 ? -11.006 2.167 13.095 1.00 49.08 1620 LEU A C 1
ATOM 1893 O O . LEU A 1 264 ? -12.212 2.193 13.334 1.00 47.66 1620 LEU A O 1
ATOM 1898 N N . ALA A 1 265 ? -10.505 1.960 11.872 1.00 50.02 1621 ALA A N 1
ATOM 1899 C CA . ALA A 1 265 ? -11.341 1.645 10.720 1.00 50.20 1621 ALA A CA 1
ATOM 1900 C C . ALA A 1 265 ? -12.085 0.328 10.943 1.00 50.86 1621 ALA A C 1
ATOM 1901 O O . ALA A 1 265 ? -13.287 0.248 10.688 1.00 50.01 1621 ALA A O 1
ATOM 1903 N N . VAL A 1 266 ? -11.370 -0.694 11.433 1.00 51.90 1622 VAL A N 1
ATOM 1904 C CA . VAL A 1 266 ? -11.993 -1.989 11.745 1.00 53.67 1622 VAL A CA 1
ATOM 1905 C C . VAL A 1 266 ? -12.839 -1.991 13.035 1.00 55.11 1622 VAL A C 1
ATOM 1906 O O . VAL A 1 266 ? -13.759 -2.799 13.163 1.00 56.29 1622 VAL A O 1
ATOM 1910 N N . ASN A 1 267 ? -12.521 -1.091 13.977 1.00 56.31 1623 ASN A N 1
ATOM 1911 C CA . ASN A 1 267 ? -13.272 -0.940 15.231 1.00 57.47 1623 ASN A CA 1
ATOM 1912 C C . ASN A 1 267 ? -13.314 0.509 15.717 1.00 57.62 1623 ASN A C 1
ATOM 1913 O O . ASN A 1 267 ? -12.498 0.914 16.544 1.00 56.56 1623 ASN A O 1
ATOM 1918 N N . PRO A 1 268 ? -14.267 1.333 15.217 1.00 58.62 1624 PRO A N 1
ATOM 1919 C CA . PRO A 1 268 ? -14.326 2.761 15.546 1.00 58.95 1624 PRO A CA 1
ATOM 1920 C C . PRO A 1 268 ? -14.484 3.098 17.038 1.00 59.99 1624 PRO A C 1
ATOM 1921 O O . PRO A 1 268 ? -13.893 4.071 17.469 1.00 60.32 1624 PRO A O 1
ATOM 1925 N N . ARG A 1 269 ? -15.276 2.315 17.777 1.00 61.88 1625 ARG A N 1
ATOM 1926 C CA . ARG A 1 269 ? -15.603 2.574 19.207 1.00 62.48 1625 ARG A CA 1
ATOM 1927 C C . ARG A 1 269 ? -14.398 2.194 20.079 1.00 61.66 1625 ARG A C 1
ATOM 1928 O O . ARG A 1 269 ? -14.382 1.064 20.609 1.00 59.67 1625 ARG A O 1
ATOM 1936 N N . ASP A 1 270 ? -13.429 3.108 20.207 1.00 62.35 1626 ASP A N 1
ATOM 1937 C CA . ASP A 1 270 ? -12.275 2.934 21.089 1.00 63.23 1626 ASP A CA 1
ATOM 1938 C C . ASP A 1 270 ? -11.619 4.278 21.408 1.00 61.30 1626 ASP A C 1
ATOM 1939 O O . ASP A 1 270 ? -10.759 4.751 20.663 1.00 60.73 1626 ASP A O 1
ATOM 1944 N N . PRO A 1 271 ? -12.018 4.938 22.522 1.00 59.33 1627 PRO A N 1
ATOM 1945 C CA . PRO A 1 271 ? -11.443 6.227 22.915 1.00 59.11 1627 PRO A CA 1
ATOM 1946 C C . PRO A 1 271 ? -9.919 6.254 23.039 1.00 59.02 1627 PRO A C 1
ATOM 1947 O O . PRO A 1 271 ? -9.301 7.233 22.626 1.00 58.90 1627 PRO A O 1
ATOM 1951 N N . PRO A 1 272 ? -9.260 5.219 23.617 1.00 59.31 1628 PRO A N 1
ATOM 1952 C CA . PRO A 1 272 ? -7.797 5.199 23.711 1.00 59.14 1628 PRO A CA 1
ATOM 1953 C C . PRO A 1 272 ? -7.095 5.328 22.349 1.00 58.61 1628 PRO A C 1
ATOM 1954 O O . PRO A 1 272 ? -6.165 6.109 22.246 1.00 57.99 1628 PRO A O 1
ATOM 1958 N N . ARG A 1 273 ? -7.560 4.568 21.350 1.00 57.91 1629 ARG A N 1
ATOM 1959 C CA . ARG A 1 273 ? -7.025 4.573 19.961 1.00 56.89 1629 ARG A CA 1
ATOM 1960 C C . ARG A 1 273 ? -7.241 5.957 19.341 1.00 55.82 1629 ARG A C 1
ATOM 1961 O O . ARG A 1 273 ? -6.324 6.441 18.650 1.00 57.53 1629 ARG A O 1
ATOM 1969 N N . TRP A 1 274 ? -8.414 6.559 19.574 1.00 54.16 1630 TRP A N 1
ATOM 1970 C CA . TRP A 1 274 ? -8.705 7.913 19.107 1.00 52.73 1630 TRP A CA 1
ATOM 1971 C C . TRP A 1 274 ? -7.752 8.949 19.709 1.00 52.33 1630 TRP A C 1
ATOM 1972 O O . TRP A 1 274 ? -7.290 9.854 19.010 1.00 52.87 1630 TRP A O 1
ATOM 1983 N N . SER A 1 275 ? -7.460 8.801 21.005 1.00 52.18 1631 SER A N 1
ATOM 1984 C CA . SER A 1 275 ? -6.516 9.666 21.707 1.00 52.31 1631 SER A CA 1
ATOM 1985 C C . SER A 1 275 ? -5.097 9.495 21.163 1.00 53.13 1631 SER A C 1
ATOM 1986 O O . SER A 1 275 ? -4.365 10.475 21.022 1.00 52.78 1631 SER A O 1
ATOM 1989 N N . VAL A 1 276 ? -4.724 8.244 20.862 1.00 53.68 1632 VAL A N 1
ATOM 1990 C CA . VAL A 1 276 ? -3.427 7.915 20.269 1.00 52.35 1632 VAL A CA 1
ATOM 1991 C C . VAL A 1 276 ? -3.304 8.526 18.872 1.00 52.32 1632 VAL A C 1
ATOM 1992 O O . VAL A 1 276 ? -2.267 9.095 18.535 1.00 52.04 1632 VAL A O 1
ATOM 1996 N N . LEU A 1 277 ? -4.371 8.404 18.072 1.00 52.10 1633 LEU A N 1
ATOM 1997 C CA . LEU A 1 277 ? -4.436 8.992 16.733 1.00 52.54 1633 LEU A CA 1
ATOM 1998 C C . LEU A 1 277 ? -4.232 10.504 16.789 1.00 52.33 1633 LEU A C 1
ATOM 1999 O O . LEU A 1 277 ? -3.452 11.059 16.013 1.00 53.73 1633 LEU A O 1
ATOM 2004 N N . ALA A 1 278 ? -4.947 11.155 17.715 1.00 52.33 1634 ALA A N 1
ATOM 2005 C CA . ALA A 1 278 ? -4.854 12.596 17.940 1.00 52.75 1634 ALA A CA 1
ATOM 2006 C C . ALA A 1 278 ? -3.422 13.020 18.263 1.00 53.24 1634 ALA A C 1
ATOM 2007 O O . ALA A 1 278 ? -2.901 13.966 17.666 1.00 55.60 1634 ALA A O 1
ATOM 2009 N N . GLY A 1 279 ? -2.800 12.307 19.210 1.00 52.53 1635 GLY A N 1
ATOM 2010 C CA . GLY A 1 279 ? -1.418 12.530 19.606 1.00 52.49 1635 GLY A CA 1
ATOM 2011 C C . GLY A 1 279 ? -0.448 12.445 18.440 1.00 52.69 1635 GLY A C 1
ATOM 2012 O O . GLY A 1 279 ? 0.423 13.303 18.288 1.00 52.25 1635 GLY A O 1
ATOM 2013 N N . HIS A 1 280 ? -0.614 11.406 17.613 1.00 53.26 1636 HIS A N 1
ATOM 2014 C CA . HIS A 1 280 ? 0.187 11.208 16.409 1.00 55.67 1636 HIS A CA 1
ATOM 2015 C C . HIS A 1 280 ? 0.029 12.370 15.422 1.00 58.35 1636 HIS A C 1
ATOM 2016 O O . HIS A 1 280 ? 1.023 12.883 14.908 1.00 59.84 1636 HIS A O 1
ATOM 2023 N N . SER A 1 281 ? -1.223 12.774 15.168 1.00 60.33 1637 SER A N 1
ATOM 2024 C CA . SER A 1 281 ? -1.540 13.906 14.290 1.00 60.82 1637 SER A CA 1
ATOM 2025 C C . SER A 1 281 ? -0.835 15.180 14.746 1.00 60.98 1637 SER A C 1
ATOM 2026 O O . SER A 1 281 ? -0.237 15.902 13.938 1.00 60.05 1637 SER A O 1
ATOM 2029 N N . ARG A 1 282 ? -0.910 15.444 16.053 1.00 61.61 1638 ARG A N 1
ATOM 2030 C CA . ARG A 1 282 ? -0.312 16.643 16.698 1.00 62.84 1638 ARG A CA 1
ATOM 2031 C C . ARG A 1 282 ? 1.214 16.596 16.573 1.00 60.68 1638 ARG A C 1
ATOM 2032 O O . ARG A 1 282 ? 1.798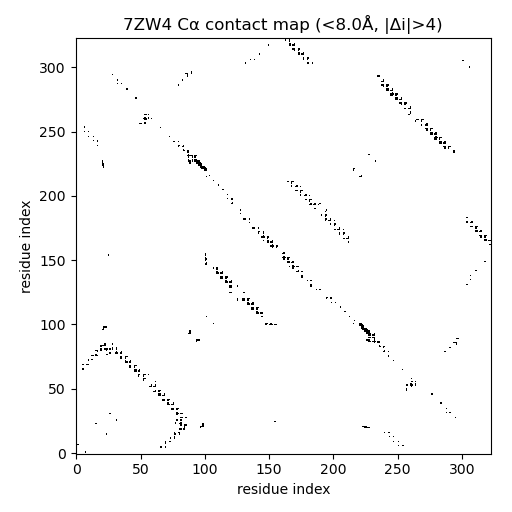 17.640 16.226 1.00 61.82 1638 ARG A O 1
ATOM 2040 N N . THR A 1 283 ? 1.832 15.440 16.837 1.00 58.39 1639 THR A N 1
ATOM 2041 C CA . THR A 1 283 ? 3.278 15.305 16.699 1.00 57.52 1639 THR A CA 1
ATOM 2042 C C . THR A 1 283 ? 3.720 15.489 15.241 1.00 56.72 1639 THR A C 1
ATOM 2043 O O . THR A 1 283 ? 4.794 16.037 14.988 1.00 56.05 1639 THR A O 1
ATOM 2047 N N . VAL A 1 284 ? 2.884 15.039 14.295 1.00 56.40 1640 VAL A N 1
ATOM 2048 C CA . VAL A 1 284 ? 3.110 15.260 12.864 1.00 56.55 1640 VAL A CA 1
ATOM 2049 C C . VAL A 1 284 ? 3.127 16.759 12.558 1.00 57.58 1640 VAL A C 1
ATOM 2050 O O . VAL A 1 284 ? 4.064 17.252 11.927 1.00 59.33 1640 VAL A O 1
ATOM 2054 N N . SER A 1 285 ? 2.089 17.472 13.018 1.00 57.13 1641 SER A N 1
ATOM 2055 C CA . SER A 1 285 ? 1.990 18.926 12.859 1.00 55.75 1641 SER A CA 1
ATOM 2056 C C . SER A 1 285 ? 3.211 19.650 13.424 1.00 55.06 1641 SER A C 1
ATOM 2057 O O . SER A 1 285 ? 3.812 20.486 12.746 1.00 56.73 1641 SER A O 1
ATOM 2060 N N . ASP A 1 286 ? 3.571 19.310 14.667 1.00 55.16 1642 ASP A N 1
ATOM 2061 C CA . ASP A 1 286 ? 4.701 19.918 15.372 1.00 55.62 1642 ASP A CA 1
ATOM 2062 C C . ASP A 1 286 ? 6.032 19.642 14.670 1.00 54.43 1642 ASP A C 1
ATOM 2063 O O . ASP A 1 286 ? 6.906 20.511 14.626 1.00 54.74 1642 ASP A O 1
ATOM 2068 N N . SER A 1 287 ? 6.171 18.429 14.123 1.00 55.11 1643 SER A N 1
ATOM 2069 C CA . SER A 1 287 ? 7.348 18.022 13.358 1.00 54.91 1643 SER A CA 1
ATOM 2070 C C . SER A 1 287 ? 7.481 18.803 12.053 1.00 56.23 1643 SER A C 1
ATOM 2071 O O . SER A 1 287 ? 8.580 19.213 11.686 1.00 55.79 1643 SER A O 1
ATOM 2074 N N . ILE A 1 288 ? 6.353 18.992 11.359 1.00 56.78 1644 ILE A N 1
ATOM 2075 C CA . ILE A 1 288 ? 6.294 19.771 10.123 1.00 56.84 1644 ILE A CA 1
ATOM 2076 C C . ILE A 1 288 ? 6.642 21.242 10.374 1.00 58.14 1644 ILE A C 1
ATOM 2077 O O . ILE A 1 288 ? 7.388 21.847 9.599 1.00 58.86 1644 ILE A O 1
ATOM 2082 N N . LYS A 1 289 ? 6.094 21.807 11.456 1.00 58.78 1645 LYS A N 1
ATOM 2083 C CA . LYS A 1 289 ? 6.367 23.191 11.843 1.00 60.55 1645 LYS A CA 1
ATOM 2084 C C . LYS A 1 289 ? 7.839 23.389 12.212 1.00 61.15 1645 LYS A C 1
ATOM 2085 O O . LYS A 1 289 ? 8.469 24.369 11.794 1.00 61.44 1645 LYS A O 1
ATOM 2091 N N . LYS A 1 290 ? 8.378 22.443 12.990 1.00 60.76 1646 LYS A N 1
ATOM 2092 C CA . LYS A 1 290 ? 9.781 22.451 13.396 1.00 61.55 1646 LYS A CA 1
ATOM 2093 C C . LYS A 1 290 ? 10.720 22.252 12.202 1.00 59.33 1646 LYS A C 1
ATOM 2094 O O . LYS A 1 290 ? 11.820 22.799 12.180 1.00 58.38 1646 LYS A O 1
ATOM 2100 N N . LEU A 1 291 ? 10.268 21.467 11.216 1.00 58.26 1647 LEU A N 1
ATOM 2101 C CA . LEU A 1 291 ? 10.984 21.251 9.959 1.00 57.30 1647 LEU A CA 1
ATOM 2102 C C . LEU A 1 291 ? 11.063 22.544 9.147 1.00 55.64 1647 LEU A C 1
ATOM 2103 O O . LEU A 1 291 ? 12.137 22.921 8.688 1.00 52.86 1647 LEU A O 1
ATOM 2108 N N . ILE A 1 292 ? 9.915 23.210 8.976 1.00 53.98 1648 ILE A N 1
ATOM 2109 C CA . ILE A 1 292 ? 9.826 24.466 8.230 1.00 53.84 1648 ILE A CA 1
ATOM 2110 C C . ILE A 1 292 ? 10.709 25.546 8.862 1.00 54.16 1648 ILE A C 1
ATOM 2111 O O . ILE A 1 292 ? 11.512 26.185 8.170 1.00 57.42 1648 ILE A O 1
ATOM 2116 N N . THR A 1 293 ? 10.553 25.738 10.177 1.00 52.39 1649 THR A N 1
ATOM 2117 C CA . THR A 1 293 ? 11.357 26.685 10.946 1.00 50.34 1649 THR A CA 1
ATOM 2118 C C . THR A 1 293 ? 12.848 26.368 10.848 1.00 50.17 1649 THR A C 1
ATOM 2119 O O . THR A 1 293 ? 13.672 27.269 10.688 1.00 49.25 1649 THR A O 1
ATOM 2123 N N . SER A 1 294 ? 13.179 25.075 10.946 1.00 52.85 1650 SER A N 1
ATOM 2124 C CA . SER A 1 294 ? 14.552 24.589 10.832 1.00 54.60 1650 SER A CA 1
ATOM 2125 C C . SER A 1 294 ? 15.155 24.857 9.448 1.00 55.78 1650 SER A C 1
ATOM 2126 O O . SER A 1 294 ? 16.341 25.167 9.337 1.00 56.26 1650 SER A O 1
ATOM 2129 N N . MET A 1 295 ? 14.329 24.725 8.403 1.00 56.66 1651 MET A N 1
ATOM 2130 C CA . MET A 1 295 ? 14.733 24.993 7.025 1.00 57.96 1651 MET A CA 1
ATOM 2131 C C . MET A 1 295 ? 14.974 26.482 6.790 1.00 59.06 1651 MET A C 1
ATOM 2132 O O . MET A 1 295 ? 15.925 26.855 6.105 1.00 58.61 1651 MET A O 1
ATOM 2137 N N . ARG A 1 296 ? 14.108 27.327 7.360 1.00 60.33 1652 ARG A N 1
ATOM 2138 C CA . ARG A 1 296 ? 14.272 28.807 7.350 1.00 63.62 1652 ARG A CA 1
ATOM 2139 C C . ARG A 1 296 ? 15.603 29.163 8.024 1.00 62.80 1652 ARG A C 1
ATOM 2140 O O . ARG A 1 296 ? 16.480 29.733 7.339 1.00 64.17 1652 ARG A O 1
ATOM 2148 N N . ASP A 1 297 ? 15.747 28.806 9.306 1.00 60.88 1653 ASP A N 1
ATOM 2149 C CA . ASP A 1 297 ? 16.909 29.168 10.124 1.00 60.89 1653 ASP A CA 1
ATOM 2150 C C . ASP A 1 297 ? 18.246 28.755 9.502 1.00 58.13 1653 ASP A C 1
ATOM 2151 O O . ASP A 1 297 ? 19.228 29.492 9.582 1.00 56.22 1653 ASP A O 1
ATOM 2156 N N . LYS A 1 298 ? 18.263 27.574 8.875 1.00 56.51 1654 LYS A N 1
ATOM 2157 C CA . LYS A 1 298 ? 19.462 27.005 8.271 1.00 55.67 1654 LYS A CA 1
ATOM 2158 C C . LYS A 1 298 ? 19.546 27.248 6.762 1.00 55.53 1654 LYS A C 1
ATOM 2159 O O . LYS A 1 298 ? 20.383 26.646 6.092 1.00 54.60 1654 LYS A O 1
ATOM 2165 N N . ALA A 1 299 ? 18.687 28.134 6.238 1.00 57.93 1655 ALA A N 1
ATOM 2166 C CA . ALA A 1 299 ? 18.628 28.420 4.802 1.00 59.68 1655 ALA A CA 1
ATOM 2167 C C . ALA A 1 299 ? 19.976 28.924 4.288 1.00 61.82 1655 ALA A C 1
ATOM 2168 O O . ALA A 1 299 ? 20.548 29.849 4.861 1.00 62.16 1655 ALA A O 1
ATOM 2170 N N . PRO A 1 300 ? 20.521 28.337 3.195 1.00 64.54 1656 PRO A N 1
ATOM 2171 C CA . PRO A 1 300 ? 21.877 28.654 2.743 1.00 65.26 1656 PRO A CA 1
ATOM 2172 C C . PRO A 1 300 ? 22.004 30.068 2.155 1.00 65.12 1656 PRO A C 1
ATOM 2173 O O . PRO A 1 300 ? 20.999 30.623 1.746 1.00 64.05 1656 PRO A O 1
ATOM 2177 N N . GLY A 1 301 ? 23.232 30.602 2.139 1.00 66.67 1657 GLY A N 1
ATOM 2178 C CA . GLY A 1 301 ? 23.524 31.945 1.661 1.00 66.51 1657 GLY A CA 1
ATOM 2179 C C . GLY A 1 301 ? 23.737 32.967 2.768 1.00 65.59 1657 GLY A C 1
ATOM 2180 O O . GLY A 1 301 ? 24.264 34.051 2.512 1.00 63.48 1657 GLY A O 1
ATOM 2181 N N . GLN A 1 302 ? 23.326 32.614 3.993 1.00 66.63 1658 GLN A N 1
ATOM 2182 C CA . GLN A 1 302 ? 23.412 33.490 5.163 1.00 66.91 1658 GLN A CA 1
ATOM 2183 C C . GLN A 1 302 ? 24.858 33.697 5.608 1.00 65.54 1658 GLN A C 1
ATOM 2184 O O . GLN A 1 302 ? 25.201 34.740 6.167 1.00 63.04 1658 GLN A O 1
ATOM 2190 N N . SER B 2 1 ? -11.869 8.688 -23.180 1.00 65.98 1177 SER B N 1
ATOM 2191 C CA . SER B 2 1 ? -12.549 7.606 -23.948 1.00 66.28 1177 SER B CA 1
ATOM 2192 C C . SER B 2 1 ? -11.928 6.246 -23.642 1.00 66.71 1177 SER B C 1
ATOM 2193 O O . SER B 2 1 ? -10.791 6.168 -23.172 1.00 67.20 1177 SER B O 1
ATOM 2196 N N . THR B 2 2 ? -12.690 5.179 -23.915 1.00 66.96 1178 THR B N 1
ATOM 2197 C CA . THR B 2 2 ? -12.227 3.802 -23.762 1.00 66.49 1178 THR B CA 1
ATOM 2198 C C . THR B 2 2 ? -11.356 3.431 -24.963 1.00 67.12 1178 THR B C 1
ATOM 2199 O O . THR B 2 2 ? -11.866 3.033 -26.012 1.00 67.96 1178 THR B O 1
ATOM 2203 N N . LYS B 2 3 ? -10.036 3.580 -24.796 1.00 67.36 1179 LYS B N 1
ATOM 2204 C CA . LYS B 2 3 ? -9.057 3.358 -25.855 1.00 68.86 1179 LYS B CA 1
ATOM 2205 C C . LYS B 2 3 ? -8.261 2.079 -25.614 1.00 68.97 1179 LYS B C 1
ATOM 2206 O O . LYS B 2 3 ? -8.134 1.622 -24.477 1.00 70.55 1179 LYS B O 1
ATOM 2212 N N . HIS B 2 4 ? -7.726 1.512 -26.701 1.00 67.92 1180 HIS B N 1
ATOM 2213 C CA . HIS B 2 4 ? -6.944 0.282 -26.652 1.00 67.08 1180 HIS B CA 1
ATOM 2214 C C . HIS B 2 4 ? -5.581 0.564 -26.020 1.00 67.74 1180 HIS B C 1
ATOM 2215 O O . HIS B 2 4 ? -4.947 1.581 -26.321 1.00 69.09 1180 HIS B O 1
ATOM 2222 N N . ILE B 2 5 ? -5.146 -0.339 -25.133 1.00 67.17 1181 ILE B N 1
ATOM 2223 C CA . ILE B 2 5 ? -3.890 -0.192 -24.397 1.00 67.29 1181 ILE B CA 1
ATOM 2224 C C . ILE B 2 5 ? -2.697 -0.010 -25.351 1.00 67.07 1181 ILE B C 1
ATOM 2225 O O . ILE B 2 5 ? -1.850 0.857 -25.127 1.00 66.14 1181 ILE B O 1
ATOM 2230 N N . LEU B 2 6 ? -2.666 -0.808 -26.427 1.00 67.42 1182 LEU B N 1
ATOM 2231 C CA . LEU B 2 6 ? -1.643 -0.711 -27.472 1.00 67.78 1182 LEU B CA 1
ATOM 2232 C C . LEU B 2 6 ? -1.669 0.647 -28.169 1.00 68.10 1182 LEU B C 1
ATOM 2233 O O . LEU B 2 6 ? -0.620 1.245 -28.399 1.00 67.68 1182 LEU B O 1
ATOM 2238 N N . ASP B 2 7 ? -2.877 1.113 -28.510 1.00 69.14 1183 ASP B N 1
ATOM 2239 C CA . ASP B 2 7 ? -3.092 2.438 -29.092 1.00 69.94 1183 ASP B CA 1
ATOM 2240 C C . ASP B 2 7 ? -2.480 3.526 -28.202 1.00 69.77 1183 ASP B C 1
ATOM 2241 O O . ASP B 2 7 ? -1.778 4.418 -28.693 1.00 68.85 1183 ASP B O 1
ATOM 2246 N N . ASP B 2 8 ? -2.739 3.426 -26.892 1.00 69.99 1184 ASP B N 1
ATOM 2247 C CA . ASP B 2 8 ? -2.214 4.369 -25.901 1.00 69.73 1184 ASP B CA 1
ATOM 2248 C C . ASP B 2 8 ? -0.682 4.336 -25.813 1.00 69.62 1184 ASP B C 1
ATOM 2249 O O . ASP B 2 8 ? -0.042 5.388 -25.740 1.00 69.19 1184 ASP B O 1
ATOM 2254 N N . ILE B 2 9 ? -0.108 3.125 -25.824 1.00 70.13 1185 ILE B N 1
ATOM 2255 C CA . ILE B 2 9 ? 1.347 2.932 -25.789 1.00 70.24 1185 ILE B CA 1
ATOM 2256 C C . ILE B 2 9 ? 2.011 3.563 -27.017 1.00 69.84 1185 ILE B C 1
ATOM 2257 O O . ILE B 2 9 ? 2.952 4.357 -26.888 1.00 70.83 1185 ILE B O 1
ATOM 2262 N N . SER B 2 10 ? 1.507 3.202 -28.203 1.00 69.83 1186 SER B N 1
ATOM 2263 C CA . SER B 2 10 ? 1.999 3.723 -29.475 1.00 70.08 1186 SER B CA 1
ATOM 2264 C C . SER B 2 10 ? 1.940 5.249 -29.507 1.00 71.26 1186 SER B C 1
ATOM 2265 O O . SER B 2 10 ? 2.918 5.898 -29.885 1.00 72.11 1186 SER B O 1
ATOM 2268 N N . THR B 2 11 ? 0.794 5.809 -29.095 1.00 72.98 1187 THR B N 1
ATOM 2269 C CA . THR B 2 11 ? 0.604 7.259 -29.007 1.00 74.83 1187 THR B CA 1
ATOM 2270 C C . THR B 2 11 ? 1.653 7.903 -28.097 1.00 76.45 1187 THR B C 1
ATOM 2271 O O . THR B 2 11 ? 2.285 8.898 -28.476 1.00 77.71 1187 THR B O 1
ATOM 2275 N N . MET B 2 12 ? 1.831 7.320 -26.904 1.00 77.63 1188 MET B N 1
ATOM 2276 C CA . MET B 2 12 ? 2.803 7.796 -25.919 1.00 79.39 1188 MET B CA 1
ATOM 2277 C C . MET B 2 12 ? 4.212 7.856 -26.499 1.00 78.62 1188 MET B C 1
ATOM 2278 O O . MET B 2 12 ? 4.907 8.856 -26.328 1.00 80.17 1188 MET B O 1
ATOM 2283 N N . PHE B 2 13 ? 4.625 6.780 -27.180 1.00 77.17 1189 PHE B N 1
ATOM 2284 C CA . PHE B 2 13 ? 5.992 6.667 -27.692 1.00 76.98 1189 PHE B CA 1
ATOM 2285 C C . PHE B 2 13 ? 6.272 7.499 -28.944 1.00 75.50 1189 PHE B C 1
ATOM 2286 O O . PHE B 2 13 ? 7.383 7.995 -29.114 1.00 74.80 1189 PHE B O 1
ATOM 2294 N N . ASP B 2 14 ? 5.267 7.645 -29.814 1.00 75.59 1190 ASP B N 1
ATOM 2295 C CA . ASP B 2 14 ? 5.360 8.555 -30.954 1.00 75.83 1190 ASP B CA 1
ATOM 2296 C C . ASP B 2 14 ? 5.507 9.990 -30.447 1.00 76.84 1190 ASP B C 1
ATOM 2297 O O . ASP B 2 14 ? 6.396 10.727 -30.893 1.00 75.61 1190 ASP B O 1
ATOM 2302 N N . ALA B 2 15 ? 4.638 10.363 -29.499 1.00 79.51 1191 ALA B N 1
ATOM 2303 C CA . ALA B 2 15 ? 4.657 11.679 -28.858 1.00 81.62 1191 ALA B CA 1
ATOM 2304 C C . ALA B 2 15 ? 6.011 11.970 -28.214 1.00 82.34 1191 ALA B C 1
ATOM 2305 O O . ALA B 2 15 ? 6.574 13.055 -28.391 1.00 83.10 1191 ALA B O 1
ATOM 2307 N N . LEU B 2 16 ? 6.522 10.985 -27.469 1.00 81.82 1192 LEU B N 1
ATOM 2308 C CA . LEU B 2 16 ? 7.787 11.096 -26.753 1.00 82.87 1192 LEU B CA 1
ATOM 2309 C C . LEU B 2 16 ? 8.974 11.206 -27.710 1.00 83.20 1192 LEU B C 1
ATOM 2310 O O . LEU B 2 16 ? 9.892 11.983 -27.468 1.00 85.35 1192 LEU B O 1
ATOM 2315 N N . ALA B 2 17 ? 8.939 10.422 -28.796 1.00 81.92 1193 ALA B N 1
ATOM 2316 C CA . ALA B 2 17 ? 9.965 10.450 -29.839 1.00 79.90 1193 ALA B CA 1
ATOM 2317 C C . ALA B 2 17 ? 10.015 11.809 -30.537 1.00 79.56 1193 ALA B C 1
ATOM 2318 O O . ALA B 2 17 ? 11.101 12.302 -30.867 1.00 79.83 1193 ALA B O 1
ATOM 2320 N N . ASP B 2 18 ? 8.833 12.400 -30.766 1.00 79.11 1194 ASP B N 1
ATOM 2321 C CA . ASP B 2 18 ? 8.718 13.757 -31.302 1.00 77.63 1194 ASP B CA 1
ATOM 2322 C C . ASP B 2 18 ? 9.334 14.768 -30.338 1.00 77.18 1194 ASP B C 1
ATOM 2323 O O . ASP B 2 18 ? 10.183 15.574 -30.733 1.00 76.71 1194 ASP B O 1
ATOM 2328 N N . GLN B 2 19 ? 8.899 14.713 -29.073 1.00 77.00 1195 GLN B N 1
ATOM 2329 C CA . GLN B 2 19 ? 9.385 15.615 -28.029 1.00 77.97 1195 GLN B CA 1
ATOM 2330 C C . GLN B 2 19 ? 10.908 15.583 -27.911 1.00 78.78 1195 GLN B C 1
ATOM 2331 O O . GLN B 2 19 ? 11.547 16.630 -27.871 1.00 77.26 1195 GLN B O 1
ATOM 2337 N N . LEU B 2 20 ? 11.473 14.370 -27.869 1.00 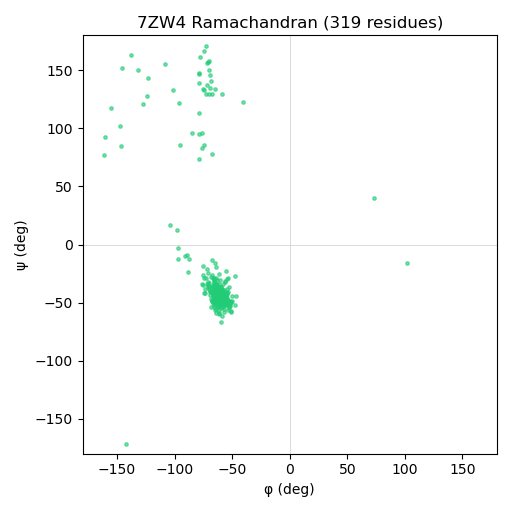81.67 1196 LEU B N 1
ATOM 2338 C CA . LEU B 2 20 ? 12.919 14.156 -27.808 1.00 83.71 1196 LEU B CA 1
ATOM 2339 C C . LEU B 2 20 ? 13.623 14.706 -29.046 1.00 83.67 1196 LEU B C 1
ATOM 2340 O O . LEU B 2 20 ? 14.640 15.392 -28.929 1.00 80.47 1196 LEU B O 1
ATOM 2345 N N . ASP B 2 21 ? 13.074 14.396 -30.228 1.00 85.17 1197 ASP B N 1
ATOM 2346 C CA . ASP B 2 21 ? 13.593 14.911 -31.493 1.00 88.56 1197 ASP B CA 1
ATOM 2347 C C . ASP B 2 21 ? 13.750 16.425 -31.420 1.00 89.87 1197 ASP B C 1
ATOM 2348 O O . ASP B 2 21 ? 14.806 16.960 -31.749 1.00 90.73 1197 ASP B O 1
ATOM 2353 N N . ALA B 2 22 ? 12.688 17.100 -30.966 1.00 89.79 1198 ALA B N 1
ATOM 2354 C CA . ALA B 2 22 ? 12.641 18.558 -30.898 1.00 89.59 1198 ALA B CA 1
ATOM 2355 C C . ALA B 2 22 ? 13.553 19.150 -29.815 1.00 90.51 1198 ALA B C 1
ATOM 2356 O O . ALA B 2 22 ? 14.143 20.212 -30.021 1.00 91.35 1198 ALA B O 1
ATOM 2358 N N . MET B 2 23 ? 13.660 18.453 -28.675 1.00 90.68 1199 MET B N 1
ATOM 2359 C CA . MET B 2 23 ? 14.397 18.925 -27.491 1.00 91.12 1199 MET B CA 1
ATOM 2360 C C . MET B 2 23 ? 15.820 19.400 -27.797 1.00 90.69 1199 MET B C 1
ATOM 2361 O O . MET B 2 23 ? 16.252 20.437 -27.289 1.00 91.56 1199 MET B O 1
ATOM 2366 N N . LEU B 2 24 ? 16.541 18.627 -28.617 1.00 89.76 1200 LEU B N 1
ATOM 2367 C CA . LEU B 2 24 ? 17.838 19.025 -29.158 1.00 89.45 1200 LEU B CA 1
ATOM 2368 C C . LEU B 2 24 ? 17.799 18.867 -30.671 1.00 87.85 1200 LEU B C 1
ATOM 2369 O O . LEU B 2 24 ? 17.572 17.766 -31.174 1.00 87.14 1200 LEU B O 1
ATOM 2374 N N . ASP B 2 25 ? 18.032 19.981 -31.378 1.00 86.21 1201 ASP B N 1
ATOM 2375 C CA . ASP B 2 25 ? 17.728 20.127 -32.800 1.00 85.60 1201 ASP B CA 1
ATOM 2376 C C . ASP B 2 25 ? 16.261 19.781 -33.037 1.00 84.66 1201 ASP B C 1
ATOM 2377 O O . ASP B 2 25 ? 15.379 20.596 -32.770 1.00 83.26 1201 ASP B O 1
#

Radius of gyration: 23.65 Å; Cα contacts (8 Å, |Δi|>4): 428; chains: 2; bounding box: 53×55×64 Å

Solvent-accessible surface area: 16650 Å² total; per-residue (Å²): 192,144,91,16,103,15,34,103,101,7,108,72,12,46,123,54,2,97,86,10,34,62,19,67,27,89,75,68,25,147,18,0,42,71,17,0,87,99,21,29,142,42,2,28,114,4,32,84,19,0,25,86,19,0,109,100,38,52,112,97,88,12,34,100,10,9,62,53,2,26,159,1,2,44,20,0,0,64,0,0,1,6,0,0,16,38,6,0,26,59,25,127,92,10,111,83,10,108,46,18,16,24,116,98,94,102,15,38,157,3,17,97,18,0,82,127,4,7,108,40,2,14,72,107,72,13,73,74,67,96,2,43,57,5,2,50,79,0,0,142,38,0,26,44,4,0,62,34,3,92,54,0,14,88,75,18,96,64,96,96,0,57,126,59,2,6,75,0,0,43,58,0,0,62,7,0,12,70,0,1,128,18,0,123,52,1,33,70,87,66,54,126,131,23,63,31,111,0,132,59,18,9,46,61,0,58,110,6,2,98,76,0,30,73,50,13,83,52,104,131,14,52,46,70,77,10,124,20,8,105,95,0,72,58,24,6,100,52,0,14,92,3,0,55,53,0,2,114,10,4,8,14,5,1,114,10,0,80,29,0,12,127,84,34,203,44,104,85,114,56,76,72,5,56,36,49,27,133,54,0,16,74,3,15,117,133,0,19,66,10,0,138,96,79,25,53,90,170,140,152,129,92,85,2,62,52,20,30,81,74,0,74,46,27,5,94,104,0,72,71,82,53,151